Protein 9I24 (pdb70)

Foldseek 3Di:
DADFFFADWQRQLQKKFKAAPVRHGFEIWGHAFQFKTKFWLVVCVVHVAIWIKGRAFFSVDDPDRIDIFHFPDKAADPPQDPVARPRGIIMTTTPGTHDDDTSHDGAYADDQVCCVVPQLPDQWWKAKFQQANFFVHGGHRGIGMDIWGWDDPVLQCVLDPGDDDPQKGWIHDQQPRDADAGSHFNTFTWGDDPRGTHGAWTQTDWDTHSDHSITTMTGGVSVCVVVVVCNVVD/DFDCVPCNSLAPDHWDADPRHIAHDDDPQWDQDPVRHYTHGPDDCDPPDDHD/DVPDDDDD

Solvent-accessible surface area: 13064 Å² total

Sequence (296 aa):
IVGGQEECCKDGECPWQALLINEENEGFCGGTILSEFYILTAAHCLYQAKRFKVRVGDRNTEEQEEGGGGEAVHEVEVVVIKHNRRFTKETYDFDIAVLRRLKTPITFRMNVAPACLPERDWAESTLMTQKTGIVSGFGRTHEKGRRQSTRLKMMLEVPYYVDRRNSCCKLSSSFIITQNMFCCAGYDTKQEDACQGDSGGPHVTRFKDTYFVVTGIVSWGEEGCARRKGKYGIYTKKVTAFLKWIDRSMKTRKLCSLLDNGDCDQFCHHEEQNSVVCSCARGYTLADNGKKACIIPTGPYPCGKQTLDEDSEIFEEG

Organism: Homo sapiens (NCBI:txid9606)

Radius of gyration: 18.2 Å; Cα contacts (8 Å, |Δi|>4): 872; chains: 4; bounding box: 45×56×39 Å

Nearest PDB structures (foldseek):
  2vvc-assembly1_A  TM=9.982E-01  e=7.333E-45  Homo sapiens
  1wu1-assembly1_A  TM=9.997E-01  e=2.176E-44  Homo sapiens
  1fax-assembly1_A  TM=9.973E-01  e=8.778E-43  Homo sapiens
  2gd4-assembly1_H  TM=9.937E-01  e=5.001E-42  Homo sapiens
  1kig-assembly1_H  TM=9.915E-01  e=1.087E-36  Bos taurus

Structure (mmCIF, N/CA/C/O backbone):
data_9I24
#
_entry.id   9I24
#
_cell.length_a   48.473
_cell.length_b   72.419
_cell.length_c   82.335
_cell.angle_alpha   90.000
_cell.angle_beta   90.000
_cell.angle_gamma   90.000
#
_symmetry.space_group_name_H-M   'P 21 21 21'
#
loop_
_entity.id
_entity.type
_entity.pdbx_description
1 polymer 'Activated factor Xa heavy chain'
2 polymer 'Factor X light chain'
3 polymer 'Coagulation factor V heavy chain'
4 polymer 'GLU-GLY-ARG-chloromethyl ketone inhibitor (EGRCK)'
5 non-polymer 'CALCIUM ION'
6 non-polymer 'SODIUM ION'
7 non-polymer 'CHLORIDE ION'
8 non-polymer IMIDAZOLE
9 non-polymer L-alpha-glutamyl-N-{(1S)-4-{[amino(iminio)methyl]amino}-1-[(1S)-2-chloro-1-hydroxyethyl]butyl}glycinamide
10 water water
#
loop_
_atom_site.group_PDB
_atom_site.id
_atom_site.type_symbol
_atom_site.label_atom_id
_atom_site.label_alt_id
_atom_site.label_comp_id
_atom_site.label_asym_id
_atom_site.label_entity_id
_atom_site.label_seq_id
_atom_site.pdbx_PDB_ins_code
_atom_site.Cartn_x
_atom_site.Cartn_y
_atom_site.Cartn_z
_atom_site.occupancy
_atom_site.B_iso_or_equiv
_atom_site.auth_seq_id
_atom_site.auth_comp_id
_atom_site.auth_asym_id
_atom_site.auth_atom_id
_atom_site.pdbx_PDB_model_num
ATOM 1 N N . ILE A 1 1 ? 24.468 -12.053 -12.991 1.000 14.440 16 ILE H N 1
ATOM 2 C CA . ILE A 1 1 ? 24.942 -11.292 -11.795 1.000 15.220 16 ILE H CA 1
ATOM 3 C C . ILE A 1 1 ? 25.909 -12.186 -11.016 1.000 15.900 16 ILE H C 1
ATOM 4 O O . ILE A 1 1 ? 25.549 -13.295 -10.611 1.000 16.284 16 ILE H O 1
ATOM 9 N N . VAL A 1 2 ? 27.114 -11.658 -10.780 1.000 16.063 17 VAL H N 1
ATOM 10 C CA . VAL A 1 2 ? 28.156 -12.279 -9.979 1.000 17.513 17 VAL H CA 1
ATOM 11 C C . VAL A 1 2 ? 28.040 -11.735 -8.566 1.000 18.191 17 VAL H C 1
ATOM 12 O O . VAL A 1 2 ? 27.988 -10.530 -8.383 1.000 18.533 17 VAL H O 1
ATOM 16 N N . GLY A 1 3 ? 27.940 -12.629 -7.578 1.000 19.115 18 GLY H N 1
ATOM 17 C CA . GLY A 1 3 ? 27.678 -12.187 -6.219 1.000 22.560 18 GLY H CA 1
ATOM 18 C C . GLY A 1 3 ? 26.235 -11.720 -6.080 1.000 20.153 18 GLY H C 1
ATOM 19 O O . GLY A 1 3 ? 25.351 -12.184 -6.804 1.000 21.601 18 GLY H O 1
ATOM 20 N N . GLY A 1 4 ? 26.001 -10.825 -5.145 1.000 19.826 19 GLY H N 1
ATOM 21 C CA . GLY A 1 4 ? 24.652 -10.357 -4.912 1.000 19.599 19 GLY H CA 1
ATOM 22 C C . GLY A 1 4 ? 23.818 -11.455 -4.279 1.000 20.042 19 GLY H C 1
ATOM 23 O O . GLY A 1 4 ? 24.327 -12.374 -3.624 1.000 22.192 19 GLY H O 1
ATOM 24 N N . GLN A 1 5 ? 22.508 -11.336 -4.455 1.000 19.090 20 GLN H N 1
ATOM 25 C CA . GLN A 1 5 ? 21.579 -12.237 -3.809 1.000 20.890 20 GLN H CA 1
ATOM 26 C C . GLN A 1 5 ? 20.288 -12.331 -4.590 1.000 18.356 20 GLN H C 1
ATOM 27 O O . GLN A 1 5 ? 20.019 -11.485 -5.416 1.000 19.373 20 GLN H O 1
ATOM 33 N N A GLU A 1 6 ? 19.486 -13.356 -4.340 0.500 18.576 21 GLU H N 1
ATOM 34 N N B GLU A 1 6 ? 19.542 -13.391 -4.334 0.500 20.587 21 GLU H N 1
ATOM 35 C CA A GLU A 1 6 ? 18.222 -13.501 -5.037 0.500 17.396 21 GLU H CA 1
ATOM 36 C CA B GLU A 1 6 ? 18.267 -13.562 -4.984 0.500 20.923 21 GLU H CA 1
ATOM 37 C C A GLU A 1 6 ? 17.266 -12.391 -4.625 0.500 17.325 21 GLU H C 1
ATOM 38 C C B GLU A 1 6 ? 17.343 -12.443 -4.554 0.500 20.407 21 GLU H C 1
ATOM 39 O O A GLU A 1 6 ? 17.170 -12.037 -3.465 0.500 20.474 21 GLU H O 1
ATOM 40 O O B GLU A 1 6 ? 17.318 -12.023 -3.413 0.500 24.130 21 GLU H O 1
ATOM 51 N N A CYS A 1 7 ? 16.583 -11.813 -5.610 0.500 15.588 22 CYS H N 1
ATOM 52 N N B CYS A 1 7 ? 16.631 -11.925 -5.536 0.500 19.143 22 CYS H N 1
ATOM 53 C CA A CYS A 1 7 ? 15.439 -10.951 -5.348 0.500 16.330 22 CYS H CA 1
ATOM 54 C CA B CYS A 1 7 ? 15.601 -10.944 -5.287 0.500 20.748 22 CYS H CA 1
ATOM 55 C C A CYS A 1 7 ? 14.356 -11.734 -4.636 0.500 19.561 22 CYS H C 1
ATOM 56 C C B CYS A 1 7 ? 14.363 -11.638 -4.712 0.500 22.676 22 CYS H C 1
ATOM 57 O O A CYS A 1 7 ? 13.917 -12.769 -5.103 0.500 21.013 22 CYS H O 1
ATOM 58 O O B CYS A 1 7 ? 13.875 -12.580 -5.316 0.500 24.487 22 CYS H O 1
ATOM 63 N N . LYS A 1 8 ? 13.825 -11.148 -3.588 1.000 19.970 23 LYS H N 1
ATOM 64 C CA . LYS A 1 8 ? 12.613 -11.698 -3.005 1.000 22.716 23 LYS H CA 1
ATOM 65 C C . LYS A 1 8 ? 11.439 -11.339 -3.905 1.000 21.583 23 LYS H C 1
ATOM 66 O O . LYS A 1 8 ? 11.501 -10.384 -4.666 1.000 20.224 23 LYS H O 1
ATOM 69 N N . ASP A 1 9 ? 10.336 -12.070 -3.743 1.000 23.572 24 ASP H N 1
ATOM 70 C CA . ASP A 1 9 ? 9.115 -11.805 -4.487 1.000 25.200 24 ASP H CA 1
ATOM 71 C C . ASP A 1 9 ? 8.707 -10.356 -4.196 1.000 22.514 24 ASP H C 1
ATOM 72 O O . ASP A 1 9 ? 8.639 -9.964 -3.031 1.000 24.340 24 ASP H O 1
ATOM 77 N N . GLY A 1 10 ? 8.485 -9.543 -5.247 1.000 20.145 25 GLY H N 1
ATOM 78 C CA . GLY A 1 10 ? 8.041 -8.184 -5.076 1.000 20.229 25 GLY H CA 1
ATOM 79 C C . GLY A 1 10 ? 9.171 -7.164 -5.001 1.000 17.280 25 GLY H C 1
ATOM 80 O O . GLY A 1 10 ? 8.907 -5.967 -5.119 1.000 16.989 25 GLY H O 1
ATOM 81 N N . GLU A 1 11 ? 10.415 -7.622 -4.848 1.000 16.363 26 GLU H N 1
ATOM 82 C CA . GLU A 1 11 ? 11.540 -6.725 -4.622 1.000 17.408 26 GLU H CA 1
ATOM 83 C C . GLU A 1 11 ? 12.152 -6.117 -5.878 1.000 16.054 26 GLU H C 1
ATOM 84 O O . GLU A 1 11 ? 12.776 -5.032 -5.812 1.000 16.465 26 GLU H O 1
ATOM 90 N N . CYS A 1 12 ? 12.057 -6.826 -6.996 1.000 14.815 27 CYS H N 1
ATOM 91 C CA . CYS A 1 12 ? 12.629 -6.388 -8.290 1.000 13.887 27 CYS H CA 1
ATOM 92 C C . CYS A 1 12 ? 11.527 -6.461 -9.337 1.000 12.115 27 CYS H C 1
ATOM 93 O O . CYS A 1 12 ? 11.682 -7.165 -10.342 1.000 12.189 27 CYS H O 1
ATOM 96 N N . PRO A 1 13 ? 10.374 -5.788 -9.143 1.000 11.676 28 PRO H N 1
ATOM 97 C CA . PRO A 1 13 ? 9.200 -6.121 -9.963 1.000 11.948 28 PRO H CA 1
ATOM 98 C C . PRO A 1 13 ? 9.251 -5.532 -11.357 1.000 11.591 28 PRO H C 1
ATOM 99 O O . PRO A 1 13 ? 8.438 -5.892 -12.217 1.000 12.425 28 PRO H O 1
ATOM 103 N N . TRP A 1 14 ? 10.212 -4.629 -11.598 1.000 11.123 29 TRP H N 1
ATOM 104 C CA . TRP A 1 14 ? 10.425 -3.965 -12.875 1.000 10.873 29 TRP H CA 1
ATOM 105 C C . TRP A 1 14 ? 11.316 -4.794 -13.809 1.000 10.285 29 TRP H C 1
ATOM 106 O O . TRP A 1 14 ? 11.547 -4.395 -14.947 1.000 10.710 29 TRP H O 1
ATOM 117 N N . GLN A 1 15 ? 11.859 -5.922 -13.346 1.000 10.895 30 GLN H N 1
ATOM 118 C CA . GLN A 1 15 ? 12.676 -6.733 -14.228 1.000 10.615 30 GLN H CA 1
ATOM 119 C C . GLN A 1 15 ? 11.814 -7.367 -15.307 1.000 11.057 30 GLN H C 1
ATOM 120 O O . GLN A 1 15 ? 10.771 -7.951 -15.040 1.000 12.696 30 GLN H O 1
ATOM 126 N N . ALA A 1 16 ? 12.320 -7.328 -16.543 1.000 10.641 31 ALA H N 1
ATOM 127 C CA . ALA A 1 16 ? 11.815 -8.119 -17.645 1.000 11.081 31 ALA H CA 1
ATOM 128 C C . ALA A 1 16 ? 12.930 -9.020 -18.141 1.000 10.566 31 ALA H C 1
ATOM 129 O O . ALA A 1 16 ? 14.115 -8.739 -17.972 1.000 11.061 31 ALA H O 1
ATOM 131 N N . LEU A 1 17 ? 12.543 -10.108 -18.807 1.000 11.214 32 LEU H N 1
ATOM 132 C CA . LEU A 1 17 ? 13.470 -11.078 -19.398 1.000 11.160 32 LEU H CA 1
ATOM 133 C C . LEU A 1 17 ? 13.163 -11.216 -20.867 1.000 12.231 32 LEU H C 1
ATOM 134 O O . LEU A 1 17 ? 12.029 -11.514 -21.228 1.000 14.112 32 LEU H O 1
ATOM 139 N N . LEU A 1 18 ? 14.164 -10.973 -21.689 1.000 11.817 33 LEU H N 1
ATOM 140 C CA . LEU A 1 18 ? 14.023 -11.239 -23.123 1.000 11.899 33 LEU H CA 1
ATOM 141 C C . LEU A 1 18 ? 14.335 -12.713 -23.361 1.000 12.545 33 LEU H C 1
ATOM 142 O O . LEU A 1 18 ? 15.389 -13.195 -22.979 1.000 13.341 33 LEU H O 1
ATOM 147 N N . ILE A 1 19 ? 13.392 -13.383 -24.015 1.000 13.189 34 ILE H N 1
ATOM 148 C CA . ILE A 1 19 ? 13.495 -14.813 -24.258 1.000 13.998 34 ILE H CA 1
ATOM 149 C C . ILE A 1 19 ? 13.529 -15.077 -25.770 1.000 14.908 34 ILE H C 1
ATOM 150 O O . ILE A 1 19 ? 12.782 -14.475 -26.549 1.000 15.365 34 ILE H O 1
ATOM 155 N N . ASN A 1 20 ? 14.394 -16.002 -26.160 1.000 14.483 35 ASN H N 1
ATOM 156 C CA . ASN A 1 20 ? 14.586 -16.302 -27.564 1.000 15.848 35 ASN H CA 1
ATOM 157 C C . ASN A 1 20 ? 13.569 -17.315 -28.072 1.000 17.258 35 ASN H C 1
ATOM 158 O O . ASN A 1 20 ? 12.629 -17.664 -27.384 1.000 17.497 35 ASN H O 1
ATOM 163 N N . GLU A 1 21 ? 13.815 -17.853 -29.287 1.000 18.810 36 GLU H N 1
ATOM 164 C CA . GLU A 1 21 ? 12.930 -18.787 -29.955 1.000 20.837 36 GLU H CA 1
ATOM 165 C C . GLU A 1 21 ? 12.735 -20.070 -29.165 1.000 20.968 36 GLU H C 1
ATOM 166 O O . GLU A 1 21 ? 11.718 -20.723 -29.379 1.000 25.864 36 GLU H O 1
ATOM 172 N N . GLU A 1 22 ? 13.755 -20.489 -28.413 1.000 21.340 37 GLU H N 1
ATOM 173 C CA . GLU A 1 22 ? 13.678 -21.664 -27.548 1.000 20.719 37 GLU H CA 1
ATOM 174 C C . GLU A 1 22 ? 13.257 -21.300 -26.121 1.000 19.128 37 GLU H C 1
ATOM 175 O O . GLU A 1 22 ? 13.410 -22.126 -25.219 1.000 20.340 37 GLU H O 1
ATOM 181 N N . ASN A 1 23 ? 12.665 -20.110 -25.947 1.000 18.352 38 ASN H N 1
ATOM 182 C CA . ASN A 1 23 ? 12.144 -19.627 -24.699 1.000 18.077 38 ASN H CA 1
ATOM 183 C C . ASN A 1 23 ? 13.226 -19.523 -23.625 1.000 17.034 38 ASN H C 1
ATOM 184 O O . ASN A 1 23 ? 12.898 -19.573 -22.442 1.000 20.007 38 ASN H O 1
ATOM 189 N N . GLU A 1 24 ? 14.485 -19.302 -24.020 1.000 16.709 39 GLU H N 1
ATOM 190 C CA . GLU A 1 24 ? 15.596 -19.136 -23.114 1.000 17.329 39 GLU H CA 1
ATOM 191 C C . GLU A 1 24 ? 15.910 -17.656 -22.992 1.000 14.828 39 GLU H C 1
ATOM 192 O O . GLU A 1 24 ? 15.971 -16.920 -23.961 1.000 14.825 39 GLU H O 1
ATOM 198 N N . GLY A 1 25 ? 16.180 -17.234 -21.763 1.000 14.909 40 GLY H N 1
ATOM 199 C CA . GLY A 1 25 ? 16.559 -15.851 -21.505 1.000 13.927 40 GLY H CA 1
ATOM 200 C C . GLY A 1 25 ? 17.947 -15.542 -22.009 1.000 14.392 40 GLY H C 1
ATOM 201 O O . GLY A 1 25 ? 18.861 -16.372 -21.931 1.000 15.596 40 GLY H O 1
ATOM 202 N N . PHE A 1 26 ? 18.102 -14.349 -22.609 1.000 13.754 41 PHE H N 1
ATOM 203 C CA . PHE A 1 26 ? 19.413 -13.935 -23.099 1.000 13.739 41 PHE H CA 1
ATOM 204 C C . PHE A 1 26 ? 19.750 -12.493 -22.739 1.000 12.893 41 PHE H C 1
ATOM 205 O O . PHE A 1 26 ? 20.863 -12.036 -22.963 1.000 14.055 41 PHE H O 1
ATOM 213 N N . CYS A 1 27 ? 18.792 -11.726 -22.205 1.000 12.247 42 CYS H N 1
ATOM 214 C CA . CYS A 1 27 ? 18.990 -10.334 -21.857 1.000 11.246 42 CYS H CA 1
ATOM 215 C C . CYS A 1 27 ? 17.864 -9.936 -20.922 1.000 11.124 42 CYS H C 1
ATOM 216 O O . CYS A 1 27 ? 16.834 -10.599 -20.853 1.000 11.865 42 CYS H O 1
ATOM 219 N N . GLY A 1 28 ? 18.064 -8.834 -20.220 1.000 11.167 43 GLY H N 1
ATOM 220 C CA . GLY A 1 28 ? 17.037 -8.226 -19.401 1.000 10.621 43 GLY H CA 1
ATOM 221 C C . GLY A 1 28 ? 16.419 -7.010 -20.076 1.000 9.981 43 GLY H C 1
ATOM 222 O O . GLY A 1 28 ? 16.791 -6.570 -21.165 1.000 10.459 43 GLY H O 1
ATOM 223 N N . GLY A 1 29 ? 15.470 -6.432 -19.334 1.000 10.461 44 GLY H N 1
ATOM 224 C CA . GLY A 1 29 ? 14.835 -5.188 -19.638 1.000 10.048 44 GLY H CA 1
ATOM 225 C C . GLY A 1 29 ? 14.261 -4.603 -18.371 1.000 10.175 44 GLY H C 1
ATOM 226 O O . GLY A 1 29 ? 14.195 -5.279 -17.346 1.000 10.567 44 GLY H O 1
ATOM 227 N N . THR A 1 30 ? 13.846 -3.330 -18.457 1.000 10.159 45 THR H N 1
ATOM 228 C CA . THR A 1 30 ? 13.158 -2.656 -17.369 1.000 10.293 45 THR H CA 1
ATOM 229 C C . THR A 1 30 ? 11.759 -2.276 -17.809 1.000 10.035 45 THR H C 1
ATOM 230 O O . THR A 1 30 ? 11.587 -1.610 -18.840 1.000 10.669 45 THR H O 1
ATOM 234 N N . ILE A 1 31 ? 10.753 -2.652 -17.018 1.000 10.152 46 ILE H N 1
ATOM 235 C CA . ILE A 1 31 ? 9.396 -2.214 -17.290 1.000 10.328 46 ILE H CA 1
ATOM 236 C C . ILE A 1 31 ? 9.285 -0.727 -16.997 1.000 10.277 46 ILE H C 1
ATOM 237 O O . ILE A 1 31 ? 9.531 -0.277 -15.889 1.000 10.797 46 ILE H O 1
ATOM 242 N N . LEU A 1 32 ? 8.865 0.033 -18.024 1.000 10.453 47 LEU H N 1
ATOM 243 C CA . LEU A 1 32 ? 8.656 1.478 -17.911 1.000 11.115 47 LEU H CA 1
ATOM 244 C C . LEU A 1 32 ? 7.173 1.845 -17.746 1.000 11.603 47 LEU H C 1
ATOM 245 O O . LEU A 1 32 ? 6.865 2.889 -17.171 1.000 12.864 47 LEU H O 1
ATOM 250 N N . SER A 1 33 ? 6.285 1.045 -18.327 1.000 12.237 48 SER H N 1
ATOM 251 C CA . SER A 1 33 ? 4.863 1.315 -18.360 1.000 13.322 48 SER H CA 1
ATOM 252 C C . SER A 1 33 ? 4.199 0.047 -18.884 1.000 12.734 48 SER H C 1
ATOM 253 O O . SER A 1 33 ? 4.874 -0.945 -19.180 1.000 13.755 48 SER H O 1
ATOM 256 N N . GLU A 1 34 ? 2.891 0.088 -19.062 1.000 13.100 49 GLU H N 1
ATOM 257 C CA . GLU A 1 34 ? 2.188 -1.122 -19.444 1.000 14.188 49 GLU H CA 1
ATOM 258 C C . GLU A 1 34 ? 2.619 -1.610 -20.824 1.000 14.421 49 GLU H C 1
ATOM 259 O O . GLU A 1 34 ? 2.569 -2.808 -21.090 1.000 14.851 49 GLU H O 1
ATOM 265 N N . PHE A 1 35 ? 3.043 -0.696 -21.722 1.000 14.211 50 PHE H N 1
ATOM 266 C CA . PHE A 1 35 ? 3.386 -1.083 -23.081 1.000 14.183 50 PHE H CA 1
ATOM 267 C C . PHE A 1 35 ? 4.885 -1.039 -23.385 1.000 14.159 50 PHE H C 1
ATOM 268 O O . PHE A 1 35 ? 5.265 -1.497 -24.460 1.000 15.541 50 PHE H O 1
ATOM 276 N N . TYR A 1 36 ? 5.737 -0.509 -22.491 1.000 13.375 51 TYR H N 1
ATOM 277 C CA . TYR A 1 36 ? 7.110 -0.230 -22.893 1.000 12.707 51 TYR H CA 1
ATOM 278 C C . TYR A 1 36 ? 8.133 -0.837 -21.956 1.000 11.284 51 TYR H C 1
ATOM 279 O O . TYR A 1 36 ? 8.038 -0.751 -20.722 1.000 12.039 51 TYR H O 1
ATOM 288 N N . ILE A 1 37 ? 9.152 -1.437 -22.583 1.000 11.657 52 ILE H N 1
ATOM 289 C CA . ILE A 1 37 ? 10.308 -2.012 -21.927 1.000 10.841 52 ILE H CA 1
ATOM 290 C C . ILE A 1 37 ? 11.579 -1.296 -22.400 1.000 10.812 52 ILE H C 1
ATOM 291 O O . ILE A 1 37 ? 11.763 -1.095 -23.593 1.000 12.164 52 ILE H O 1
ATOM 296 N N . LEU A 1 38 ? 12.460 -0.906 -21.463 1.000 10.164 53 LEU H N 1
ATOM 297 C CA . LEU A 1 38 ? 13.764 -0.375 -21.790 1.000 10.005 53 LEU H CA 1
ATOM 298 C C . LEU A 1 38 ? 14.756 -1.526 -21.855 1.000 10.004 53 LEU H C 1
ATOM 299 O O . LEU A 1 38 ? 14.755 -2.403 -20.965 1.000 10.483 53 LEU H O 1
ATOM 304 N N . THR A 1 39 ? 15.643 -1.537 -22.856 1.000 10.127 54 THR H N 1
ATOM 305 C CA . THR A 1 39 ? 16.654 -2.570 -22.947 1.000 10.136 54 THR H CA 1
ATOM 306 C C . THR A 1 39 ? 17.898 -2.000 -23.624 1.000 9.506 54 THR H C 1
ATOM 307 O O . THR A 1 39 ? 18.010 -0.795 -23.855 1.000 10.716 54 THR H O 1
ATOM 311 N N . ALA A 1 40 ? 18.863 -2.875 -23.906 1.000 9.959 55 ALA H N 1
ATOM 312 C CA . ALA A 1 40 ? 20.094 -2.507 -24.585 1.000 10.787 55 ALA H CA 1
ATOM 313 C C . ALA A 1 40 ? 19.974 -2.818 -26.076 1.000 11.219 55 ALA H C 1
ATOM 314 O O . ALA A 1 40 ? 19.507 -3.884 -26.476 1.000 12.387 55 ALA H O 1
ATOM 316 N N . ALA A 1 41 ? 20.422 -1.875 -26.911 1.000 11.211 56 ALA H N 1
ATOM 317 C CA . ALA A 1 41 ? 20.476 -2.120 -28.363 1.000 12.419 56 ALA H CA 1
ATOM 318 C C . ALA A 1 41 ? 21.243 -3.396 -28.701 1.000 12.399 56 ALA H C 1
ATOM 319 O O . ALA A 1 41 ? 20.872 -4.109 -29.627 1.000 13.057 56 ALA H O 1
ATOM 321 N N . HIS A 1 42 ? 22.342 -3.672 -27.988 1.000 12.307 57 HIS H N 1
ATOM 322 C CA . HIS A 1 42 ? 23.157 -4.810 -28.413 1.000 12.722 57 HIS H CA 1
ATOM 323 C C . HIS A 1 42 ? 22.428 -6.137 -28.234 1.000 12.370 57 HIS H C 1
ATOM 324 O O . HIS A 1 42 ? 22.767 -7.127 -28.917 1.000 14.840 57 HIS H O 1
ATOM 331 N N . CYS A 1 43 ? 21.428 -6.186 -27.363 1.000 12.836 58 CYS H N 1
ATOM 332 C CA . CYS A 1 43 ? 20.651 -7.403 -27.184 1.000 13.087 58 CYS H CA 1
ATOM 333 C C . CYS A 1 43 ? 19.875 -7.781 -28.425 1.000 13.514 58 CYS H C 1
ATOM 334 O O . CYS A 1 43 ? 19.584 -8.957 -28.647 1.000 15.040 58 CYS H O 1
ATOM 337 N N . LEU A 1 44 ? 19.577 -6.805 -29.295 1.000 13.613 59 LEU H N 1
ATOM 338 C CA . LEU A 1 44 ? 18.778 -7.030 -30.487 1.000 15.285 59 LEU H CA 1
ATOM 339 C C . LEU A 1 44 ? 19.497 -7.943 -31.474 1.000 16.711 59 LEU H C 1
ATOM 340 O O . LEU A 1 44 ? 18.857 -8.549 -32.332 1.000 19.955 59 L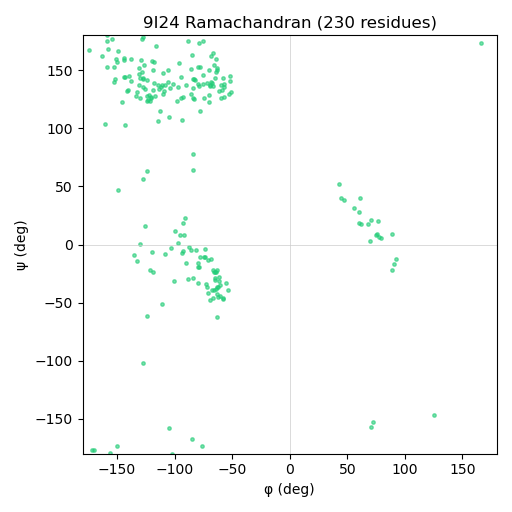EU H O 1
ATOM 345 N N . TYR A 1 45 ? 20.827 -8.000 -31.381 1.000 17.677 60 TYR H N 1
ATOM 346 C CA . TYR A 1 45 ? 21.638 -8.813 -32.283 1.000 19.263 60 TYR H CA 1
ATOM 347 C C . TYR A 1 45 ? 21.787 -10.241 -31.769 1.000 20.254 60 TYR H C 1
ATOM 348 O O . TYR A 1 45 ? 22.499 -11.016 -32.368 1.000 23.923 60 TYR H O 1
ATOM 357 N N . GLN A 1 46 ? 21.240 -10.564 -30.595 1.000 18.966 61 GLN H N 1
ATOM 358 C CA . GLN A 1 46 ? 21.557 -11.832 -29.940 1.000 19.303 61 GLN H CA 1
ATOM 359 C C . GLN A 1 46 ? 20.476 -12.888 -30.059 1.000 21.050 61 GLN H C 1
ATOM 360 O O . GLN A 1 46 ? 20.676 -13.983 -29.544 1.000 24.551 61 GLN H O 1
ATOM 366 N N . ALA A 1 47 A 19.358 -12.538 -30.674 1.000 19.774 61 ALA H N 1
ATOM 367 C CA . ALA A 1 47 A 18.329 -13.476 -31.031 1.000 21.087 61 ALA H CA 1
ATOM 368 C C . ALA A 1 47 A 17.652 -12.881 -32.260 1.000 24.201 61 ALA H C 1
ATOM 369 O O . ALA A 1 47 A 17.324 -11.687 -32.270 1.000 29.857 61 ALA H O 1
ATOM 371 N N . LYS A 1 48 ? 17.272 -13.728 -33.182 1.000 28.313 62 LYS H N 1
ATOM 372 C CA . LYS A 1 48 ? 16.597 -13.236 -34.372 1.000 29.901 62 LYS H CA 1
ATOM 373 C C . LYS A 1 48 ? 15.124 -12.957 -34.084 1.000 30.928 62 LYS H C 1
ATOM 374 O O . LYS A 1 48 ? 14.556 -12.016 -34.644 1.000 34.533 62 LYS H O 1
ATOM 376 N N . ARG A 1 49 ? 14.506 -13.753 -33.196 1.000 22.417 63 ARG H N 1
ATOM 377 C CA . ARG A 1 49 ? 13.177 -13.407 -32.743 1.000 21.782 63 ARG H CA 1
ATOM 378 C C . ARG A 1 49 ? 13.111 -13.642 -31.240 1.000 19.328 63 ARG H C 1
ATOM 379 O O . ARG A 1 49 ? 13.696 -14.582 -30.680 1.000 21.258 63 ARG H O 1
ATOM 387 N N . PHE A 1 50 ? 12.426 -12.730 -30.550 1.000 17.424 64 PHE H N 1
ATOM 388 C CA . PHE A 1 50 ? 12.357 -12.808 -29.100 1.000 15.584 64 PHE H CA 1
ATOM 389 C C . PHE A 1 50 ? 11.047 -12.199 -28.602 1.000 15.463 64 PHE H C 1
ATOM 390 O O . PHE A 1 50 ? 10.370 -11.465 -29.310 1.000 18.055 64 PHE H O 1
ATOM 398 N N . LYS A 1 51 ? 10.687 -12.593 -27.389 1.000 15.973 65 LYS H N 1
ATOM 399 C CA . LYS A 1 51 ? 9.546 -12.078 -26.682 1.000 15.529 65 LYS H CA 1
ATOM 400 C C . LYS A 1 51 ? 10.000 -11.605 -25.306 1.000 14.461 65 LYS H C 1
ATOM 401 O O . LYS A 1 51 ? 11.184 -11.684 -24.982 1.000 14.509 65 LYS H O 1
ATOM 407 N N . VAL A 1 52 ? 9.058 -11.064 -24.533 1.000 14.330 66 VAL H N 1
ATOM 408 C CA . VAL A 1 52 ? 9.355 -10.495 -23.219 1.000 13.272 66 VAL H CA 1
ATOM 409 C C . VAL A 1 52 ? 8.548 -11.228 -22.153 1.000 13.532 66 VAL H C 1
ATOM 410 O O . VAL A 1 52 ? 7.334 -11.273 -22.237 1.000 16.018 66 VAL H O 1
ATOM 414 N N . ARG A 1 53 ? 9.239 -11.721 -21.149 1.000 12.965 67 ARG H N 1
ATOM 415 C CA . ARG A 1 53 ? 8.601 -12.346 -20.009 1.000 12.438 67 ARG H CA 1
ATOM 416 C C . ARG A 1 53 ? 8.738 -11.457 -18.787 1.000 12.224 67 ARG H C 1
ATOM 417 O O . ARG A 1 53 ? 9.818 -10.938 -18.506 1.000 12.737 67 ARG H O 1
ATOM 425 N N . VAL A 1 54 ? 7.604 -11.263 -18.106 1.000 12.892 68 VAL H N 1
ATOM 426 C CA . VAL A 1 54 ? 7.561 -10.513 -16.876 1.000 12.636 68 VAL H CA 1
ATOM 427 C C . VAL A 1 54 ? 7.098 -11.441 -15.753 1.000 13.677 68 VAL H C 1
ATOM 428 O O . VAL A 1 54 ? 6.410 -12.445 -15.981 1.000 14.544 68 VAL H O 1
ATOM 432 N N . GLY A 1 55 ? 7.437 -11.103 -14.506 1.000 12.933 69 GLY H N 1
ATOM 433 C CA . GLY A 1 55 ? 6.977 -11.858 -13.351 1.000 14.414 69 GLY H CA 1
ATOM 434 C C . GLY A 1 55 ? 7.697 -13.166 -13.089 1.000 14.855 69 GLY H C 1
ATOM 435 O O . GLY A 1 55 ? 7.308 -13.886 -12.178 1.000 16.922 69 GLY H O 1
ATOM 436 N N . ASP A 1 56 ? 8.764 -13.494 -13.825 1.000 13.880 70 ASP H N 1
ATOM 437 C CA . ASP A 1 56 ? 9.438 -14.769 -13.635 1.000 14.402 70 ASP H CA 1
ATOM 438 C C . ASP A 1 56 ? 10.343 -14.693 -12.409 1.000 15.841 70 ASP H C 1
ATOM 439 O O . ASP A 1 56 ? 11.048 -13.706 -12.227 1.000 16.801 70 ASP H O 1
ATOM 444 N N . ARG A 1 57 ? 10.313 -15.748 -11.570 1.000 17.155 71 ARG H N 1
ATOM 445 C CA . ARG A 1 57 ? 11.209 -15.933 -10.438 1.000 20.076 71 ARG H CA 1
ATOM 446 C C . ARG A 1 57 ? 12.049 -17.208 -10.565 1.000 20.073 71 ARG H C 1
ATOM 447 O O . ARG A 1 57 ? 12.835 -17.533 -9.695 1.000 24.324 71 ARG H O 1
ATOM 455 N N . ASN A 1 58 ? 11.808 -18.026 -11.552 1.000 18.851 72 ASN H N 1
ATOM 456 C CA . ASN A 1 58 ? 12.514 -19.286 -11.674 1.000 20.157 72 ASN H CA 1
ATOM 457 C C . ASN A 1 58 ? 12.378 -19.730 -13.121 1.000 18.429 72 ASN H C 1
ATOM 458 O O . ASN A 1 58 ? 11.303 -20.236 -13.507 1.000 20.016 72 ASN H O 1
ATOM 463 N N . THR A 1 59 ? 13.430 -19.570 -13.922 1.000 17.118 73 THR H N 1
ATOM 464 C CA . THR A 1 59 ? 13.281 -19.834 -15.350 1.000 16.925 73 THR H CA 1
ATOM 465 C C . THR A 1 59 ? 13.056 -21.301 -15.709 1.000 20.227 73 THR H C 1
ATOM 466 O O . THR A 1 59 ? 12.739 -21.626 -16.865 1.000 23.733 73 THR H O 1
ATOM 470 N N A GLU A 1 60 ? 13.266 -22.223 -14.782 0.500 22.406 74 GLU H N 1
ATOM 471 N N B GLU A 1 60 ? 13.270 -22.180 -14.734 0.500 20.571 74 GLU H N 1
ATOM 472 C CA A GLU A 1 60 ? 13.177 -23.600 -15.220 0.500 26.777 74 GLU H CA 1
ATOM 473 C CA B GLU A 1 60 ? 13.250 -23.598 -15.015 0.500 22.813 74 GLU H CA 1
ATOM 474 C C A GLU A 1 60 ? 11.894 -24.221 -14.690 0.500 28.562 74 GLU H C 1
ATOM 475 C C B GLU A 1 60 ? 11.826 -24.118 -14.989 0.500 24.751 74 GLU H C 1
ATOM 476 O O A GLU A 1 60 ? 11.778 -25.437 -14.609 0.500 33.566 74 GLU H O 1
ATOM 477 O O B GLU A 1 60 ? 11.575 -25.169 -15.578 0.500 25.792 74 GLU H O 1
ATOM 488 N N . GLN A 1 61 ? 10.926 -23.396 -14.305 1.000 27.492 75 GLN H N 1
ATOM 489 C CA . GLN A 1 61 ? 9.605 -23.924 -14.032 1.000 32.800 75 GLN H CA 1
ATOM 490 C C . GLN A 1 61 ? 8.558 -22.827 -14.106 1.000 30.485 75 GLN H C 1
ATOM 491 O O . GLN A 1 61 ? 8.786 -21.691 -13.687 1.000 31.127 75 GLN H O 1
ATOM 494 N N . GLU A 1 62 ? 7.395 -23.191 -14.642 1.000 32.709 76 GLU H N 1
ATOM 495 C CA . GLU A 1 62 ? 6.233 -22.315 -14.634 1.000 32.349 76 GLU H CA 1
ATOM 496 C C . GLU A 1 62 ? 5.623 -22.379 -13.233 1.000 33.666 76 GLU H C 1
ATOM 497 O O . GLU A 1 62 ? 5.170 -23.430 -12.839 1.000 42.690 76 GLU H O 1
ATOM 499 N N . GLU A 1 63 ? 5.631 -21.264 -12.487 1.000 32.828 77 GLU H N 1
ATOM 500 C CA . GLU A 1 63 ? 5.210 -21.181 -11.093 1.000 35.122 77 GLU H CA 1
ATOM 501 C C . GLU A 1 63 ? 3.885 -20.426 -10.896 1.000 35.343 77 GLU H C 1
ATOM 502 O O . GLU A 1 63 ? 3.258 -20.563 -9.836 1.000 39.563 77 GLU H O 1
ATOM 508 N N A GLY A 1 64 ? 3.410 -19.749 -11.939 0.500 35.453 78 GLY H N 1
ATOM 509 N N B GLY A 1 64 ? 3.474 -19.573 -11.859 0.500 34.734 78 GLY H N 1
ATOM 510 C CA A GLY A 1 64 ? 2.310 -18.820 -11.776 0.500 33.155 78 GLY H CA 1
ATOM 511 C CA B GLY A 1 64 ? 2.097 -19.074 -11.933 0.500 30.948 78 GLY H CA 1
ATOM 512 C C A GLY A 1 64 ? 2.870 -17.425 -11.534 0.500 31.346 78 GLY H C 1
ATOM 513 C C B GLY A 1 64 ? 1.988 -17.564 -12.183 0.500 30.245 78 GLY H C 1
ATOM 514 O O A GLY A 1 64 ? 3.874 -17.235 -10.841 0.500 33.306 78 GLY H O 1
ATOM 515 O O B GLY A 1 64 ? 0.959 -17.058 -12.629 0.500 28.133 78 GLY H O 1
ATOM 516 N N A GLY A 1 65 ? 2.237 -16.451 -12.171 0.500 27.617 79 GLY H N 1
ATOM 517 N N B GLY A 1 65 ? 3.036 -16.821 -11.846 0.500 25.929 79 GLY H N 1
ATOM 518 C CA A GLY A 1 65 ? 2.720 -15.092 -12.086 0.500 24.995 79 GLY H CA 1
ATOM 519 C CA B GLY A 1 65 ? 2.980 -15.367 -11.921 0.500 23.912 79 GLY H CA 1
ATOM 520 C C A GLY A 1 65 ? 3.515 -14.699 -13.324 0.500 21.439 79 GLY H C 1
ATOM 521 C C B GLY A 1 65 ? 3.613 -14.792 -13.188 0.500 20.545 79 GLY H C 1
ATOM 522 O O A GLY A 1 65 ? 3.642 -13.510 -13.583 0.500 22.699 79 GLY H O 1
ATOM 523 O O B GLY A 1 65 ? 3.716 -13.578 -13.316 0.500 22.257 79 GLY H O 1
ATOM 524 N N . GLU A 1 66 ? 4.033 -15.658 -14.116 1.000 19.131 80 GLU H N 1
ATOM 525 C CA . GLU A 1 66 ? 4.728 -15.255 -15.326 1.000 18.923 80 GLU H CA 1
ATOM 526 C C . GLU A 1 66 ? 3.723 -14.849 -16.401 1.000 18.020 80 GLU H C 1
ATOM 527 O O . GLU A 1 66 ? 2.649 -15.435 -16.486 1.000 19.420 80 GLU H O 1
ATOM 533 N N . ALA A 1 67 ? 4.111 -13.914 -17.255 1.000 16.625 81 ALA H N 1
ATOM 534 C CA . ALA A 1 67 ? 3.382 -13.645 -18.483 1.000 17.289 81 ALA H CA 1
ATOM 535 C C . ALA A 1 67 ? 4.382 -13.292 -19.569 1.000 15.803 81 ALA H C 1
ATOM 536 O O . ALA A 1 67 ? 5.396 -12.642 -19.333 1.000 16.077 81 ALA H O 1
ATOM 538 N N . VAL A 1 68 ? 4.050 -13.729 -20.791 1.000 17.463 82 VAL H N 1
ATOM 539 C CA . VAL A 1 68 ? 4.862 -13.459 -21.969 1.000 16.765 82 VAL H CA 1
ATOM 540 C C . VAL A 1 68 ? 4.083 -12.520 -22.877 1.000 17.048 82 VAL H C 1
ATOM 541 O O . VAL A 1 68 ? 2.879 -12.655 -23.122 1.000 20.466 82 VAL H O 1
ATOM 545 N N . HIS A 1 69 ? 4.819 -11.530 -23.376 1.000 16.082 83 HIS H N 1
ATOM 546 C CA . HIS A 1 69 ? 4.296 -10.529 -24.273 1.000 16.861 83 HIS H CA 1
ATOM 547 C C . HIS A 1 69 ? 5.140 -10.472 -25.524 1.000 16.804 83 HIS H C 1
ATOM 548 O O . HIS A 1 69 ? 6.363 -10.473 -25.489 1.000 17.985 83 HIS H O 1
ATOM 555 N N . GLU A 1 70 ? 4.432 -10.447 -26.657 1.000 19.260 84 GLU H N 1
ATOM 556 C CA . GLU A 1 70 ? 5.092 -10.255 -27.938 1.000 20.082 84 GLU H CA 1
ATOM 557 C C . GLU A 1 70 ? 5.428 -8.771 -28.117 1.000 17.590 84 GLU H C 1
ATOM 558 O O . GLU A 1 70 ? 4.757 -7.878 -27.586 1.000 18.875 84 GLU H O 1
ATOM 564 N N . VAL A 1 71 ? 6.483 -8.539 -28.901 1.000 18.385 85 VAL H N 1
ATOM 565 C CA . VAL A 1 71 ? 6.916 -7.199 -29.217 1.000 18.433 85 VAL H CA 1
ATOM 566 C C . VAL A 1 71 ? 6.271 -6.721 -30.515 1.000 19.153 85 VAL H C 1
ATOM 567 O O . VAL A 1 71 ? 6.344 -7.405 -31.533 1.000 21.287 85 VAL H O 1
ATOM 571 N N . GLU A 1 72 ? 5.635 -5.550 -30.468 1.000 19.035 86 GLU H N 1
ATOM 572 C CA . GLU A 1 72 ? 5.063 -4.925 -31.646 1.000 20.206 86 GLU H CA 1
ATOM 573 C C . GLU A 1 72 ? 6.116 -4.179 -32.448 1.000 19.053 86 GLU H C 1
ATOM 574 O O . GLU A 1 72 ? 6.144 -4.286 -33.668 1.000 22.550 86 GLU H O 1
ATOM 580 N N A VAL A 1 73 ? 6.909 -3.344 -31.753 0.500 17.578 87 VAL H N 1
ATOM 581 N N B VAL A 1 73 ? 6.950 -3.394 -31.783 0.500 17.967 87 VAL H N 1
ATOM 582 C CA A VAL A 1 73 ? 7.896 -2.446 -32.341 0.500 16.877 87 VAL H CA 1
ATOM 583 C CA B VAL A 1 73 ? 7.988 -2.705 -32.512 0.500 17.609 87 VAL H CA 1
ATOM 584 C C A VAL A 1 73 ? 9.184 -2.541 -31.515 0.500 15.892 87 VAL H C 1
ATOM 585 C C B VAL A 1 73 ? 9.169 -2.466 -31.583 0.500 16.284 87 VAL H C 1
ATOM 586 O O A VAL A 1 73 ? 9.115 -2.536 -30.284 0.500 15.533 87 VAL H O 1
ATOM 587 O O B VAL A 1 73 ? 9.009 -2.187 -30.395 0.500 15.340 87 VAL H O 1
ATOM 594 N N . VAL A 1 74 ? 10.345 -2.570 -32.183 1.000 16.674 88 VAL H N 1
ATOM 595 C CA . VAL A 1 74 ? 11.622 -2.284 -31.553 1.000 16.482 88 VAL H CA 1
ATOM 596 C C . VAL A 1 74 ? 12.076 -0.915 -32.018 1.000 16.396 88 VAL H C 1
ATOM 597 O O . VAL A 1 74 ? 12.142 -0.670 -33.230 1.000 17.140 88 VAL H O 1
ATOM 601 N N . ILE A 1 75 ? 12.439 -0.067 -31.056 1.000 16.296 89 ILE H N 1
ATOM 602 C CA . ILE A 1 75 ? 12.953 1.264 -31.331 1.000 16.022 89 ILE H CA 1
ATOM 603 C C . ILE A 1 75 ? 14.396 1.297 -30.875 1.000 14.534 89 ILE H C 1
ATOM 604 O O . ILE A 1 75 ? 14.663 1.300 -29.675 1.000 15.540 89 ILE H O 1
ATOM 609 N N . LYS A 1 76 ? 15.351 1.290 -31.812 1.000 14.401 90 LYS H N 1
ATOM 610 C CA . LYS A 1 76 ? 16.765 1.201 -31.516 1.000 13.920 90 LYS H CA 1
ATOM 611 C C . LYS A 1 76 ? 17.398 2.572 -31.728 1.000 14.782 90 LYS H C 1
ATOM 612 O O . LYS A 1 76 ? 17.155 3.236 -32.731 1.000 16.547 90 LYS H O 1
ATOM 618 N N . HIS A 1 77 ? 18.315 2.964 -30.836 1.000 14.580 91 HIS H N 1
ATOM 619 C CA . HIS A 1 77 ? 19.018 4.206 -31.088 1.000 14.977 91 HIS H CA 1
ATOM 620 C C . HIS A 1 77 ? 19.807 4.086 -32.393 1.000 16.098 91 HIS H C 1
ATOM 621 O O . HIS A 1 77 ? 20.507 3.113 -32.602 1.000 16.575 91 HIS H O 1
ATOM 628 N N . ASN A 1 78 ? 19.693 5.089 -33.263 1.000 17.564 92 ASN H N 1
ATOM 629 C CA . ASN A 1 78 ? 20.352 4.963 -34.556 1.000 19.495 92 ASN H CA 1
ATOM 630 C C . ASN A 1 78 ? 21.875 5.190 -34.504 1.000 18.883 92 ASN H C 1
ATOM 631 O O . ASN A 1 78 ? 22.547 4.929 -35.503 1.000 23.217 92 ASN H O 1
ATOM 636 N N A ARG A 1 79 ? 22.405 5.610 -33.340 0.500 18.335 93 ARG H N 1
ATOM 637 N N B ARG A 1 79 ? 22.403 5.626 -33.342 0.500 18.705 93 ARG H N 1
ATOM 638 C CA A ARG A 1 79 ? 23.832 5.835 -33.210 0.500 18.647 93 ARG H CA 1
ATOM 639 C CA B ARG A 1 79 ? 23.832 5.843 -33.201 0.500 19.607 93 ARG H CA 1
ATOM 640 C C A ARG A 1 79 ? 24.525 4.692 -32.472 0.500 17.771 93 ARG H C 1
ATOM 641 C C B ARG A 1 79 ? 24.521 4.697 -32.463 0.500 18.073 93 ARG H C 1
ATOM 642 O O A ARG A 1 79 ? 25.729 4.760 -32.207 0.500 19.640 93 ARG H O 1
ATOM 643 O O B ARG A 1 79 ? 25.722 4.773 -32.185 0.500 19.775 93 ARG H O 1
ATOM 658 N N . PHE A 1 80 ? 23.790 3.634 -32.120 1.000 16.393 94 PHE H N 1
ATOM 659 C CA . PHE A 1 80 ? 24.435 2.470 -31.521 1.000 16.555 94 PHE H CA 1
ATOM 660 C C . PHE A 1 80 ? 25.549 1.918 -32.408 1.000 17.070 94 PHE H C 1
ATOM 661 O O . PHE A 1 80 ? 25.351 1.760 -33.604 1.000 18.738 94 PHE H O 1
ATOM 669 N N . THR A 1 81 ? 26.706 1.615 -31.803 1.000 18.024 95 THR H N 1
ATOM 670 C CA . THR A 1 81 ? 27.833 1.056 -32.530 1.000 21.468 95 THR H CA 1
ATOM 671 C C . THR A 1 81 ? 28.504 -0.011 -31.681 1.000 20.146 95 THR H C 1
ATOM 672 O O . THR A 1 81 ? 28.803 0.224 -30.511 1.000 19.337 95 THR H O 1
ATOM 676 N N . LYS A 1 82 ? 28.779 -1.171 -32.293 1.000 23.032 96 LYS H N 1
ATOM 677 C CA . LYS A 1 82 ? 29.538 -2.226 -31.632 1.000 23.855 96 LYS H CA 1
ATOM 678 C C . LYS A 1 82 ? 31.025 -1.902 -31.512 1.000 24.095 96 LYS H C 1
ATOM 679 O O . LYS A 1 82 ? 31.744 -2.597 -30.792 1.000 26.808 96 LYS H O 1
ATOM 682 N N . GLU A 1 83 ? 31.500 -0.859 -32.184 1.000 23.077 97 GLU H N 1
ATOM 683 C CA . GLU A 1 83 ? 32.897 -0.472 -32.033 1.000 24.393 97 GLU H CA 1
ATOM 684 C C . GLU A 1 83 ? 33.201 -0.064 -30.591 1.000 24.284 97 GLU H C 1
ATOM 685 O O . GLU A 1 83 ? 34.290 -0.322 -30.084 1.000 27.979 97 GLU H O 1
ATOM 687 N N . THR A 1 84 ? 32.243 0.601 -29.929 1.000 20.947 98 THR H N 1
ATOM 688 C CA . THR A 1 84 ? 32.444 1.192 -28.607 1.000 20.207 98 THR H CA 1
ATOM 689 C C . THR A 1 84 ? 31.316 0.864 -27.621 1.000 19.094 98 THR H C 1
ATOM 690 O O . THR A 1 84 ? 31.439 1.189 -26.452 1.000 18.986 98 THR H O 1
ATOM 694 N N . TYR A 1 85 ? 30.183 0.359 -28.122 1.000 16.849 99 TYR H N 1
ATOM 695 C CA . TYR A 1 85 ? 28.961 0.172 -27.347 1.000 16.613 99 TYR H CA 1
ATOM 696 C C . TYR A 1 85 ? 28.355 1.520 -26.944 1.000 16.688 99 TYR H C 1
ATOM 697 O O . TYR A 1 85 ? 27.460 1.537 -26.134 1.000 15.089 99 TYR H O 1
ATOM 706 N N . ASP A 1 86 ? 28.743 2.617 -27.590 1.000 15.852 100 ASP H N 1
ATOM 707 C CA . ASP A 1 86 ? 28.056 3.873 -27.362 1.000 15.392 100 ASP H CA 1
ATOM 708 C C . ASP A 1 86 ? 26.601 3.752 -27.822 1.000 14.499 100 ASP H C 1
ATOM 709 O O . ASP A 1 86 ? 26.292 3.071 -28.813 1.000 15.215 100 ASP H O 1
ATOM 714 N N . PHE A 1 87 ? 25.741 4.513 -27.147 1.000 13.667 101 PHE H N 1
ATOM 715 C CA . PHE A 1 87 ? 24.327 4.560 -27.495 1.000 13.260 101 PHE H CA 1
ATOM 716 C C . PHE A 1 87 ? 23.647 3.200 -27.374 1.000 12.313 101 PHE H C 1
ATOM 717 O O . PHE A 1 87 ? 22.800 2.829 -28.192 1.000 13.531 101 PHE H O 1
ATOM 725 N N . ASP A 1 88 ? 23.991 2.455 -26.325 1.000 12.294 102 ASP H N 1
ATOM 726 C CA . ASP A 1 88 ? 23.490 1.086 -26.135 1.000 11.479 102 ASP H CA 1
ATOM 727 C C . ASP A 1 88 ? 22.112 1.122 -25.470 1.000 11.162 102 ASP H C 1
ATOM 728 O O . ASP A 1 88 ? 21.962 0.837 -24.278 1.000 12.006 102 ASP H O 1
ATOM 733 N N . ILE A 1 89 ? 21.102 1.425 -26.284 1.000 10.937 103 ILE H N 1
ATOM 734 C CA . ILE A 1 89 ? 19.759 1.655 -25.776 1.000 11.233 103 ILE H CA 1
ATOM 735 C C . ILE A 1 89 ? 18.746 1.317 -26.870 1.000 11.287 103 ILE H C 1
ATOM 736 O O . ILE A 1 89 ? 18.902 1.692 -28.030 1.000 12.240 103 ILE H O 1
ATOM 741 N N . ALA A 1 90 ? 17.659 0.693 -26.433 1.000 11.679 104 ALA H N 1
ATOM 742 C CA . ALA A 1 90 ? 16.509 0.425 -27.256 1.000 11.477 104 ALA H CA 1
ATOM 743 C C . ALA A 1 90 ? 15.275 0.419 -26.364 1.000 11.319 104 ALA H C 1
ATOM 744 O O . ALA A 1 90 ? 15.370 0.137 -25.170 1.000 11.836 104 ALA H O 1
ATOM 746 N N . VAL A 1 91 ? 14.113 0.663 -26.968 1.000 11.946 105 VAL H N 1
ATOM 747 C CA . VAL A 1 91 ? 12.833 0.526 -26.308 1.000 11.937 105 VAL H CA 1
ATOM 748 C C . VAL A 1 91 ? 11.964 -0.449 -27.111 1.000 12.858 105 VAL H C 1
ATOM 749 O O . VAL A 1 91 ? 11.968 -0.424 -28.330 1.000 14.702 105 VAL H O 1
ATOM 753 N N . LEU A 1 92 ? 11.216 -1.267 -26.373 1.000 12.566 106 LEU H N 1
ATOM 754 C CA . LEU A 1 92 ? 10.305 -2.235 -26.960 1.000 13.290 106 LEU H CA 1
ATOM 755 C C . LEU A 1 92 ? 8.890 -1.784 -26.652 1.000 13.644 106 LEU H C 1
ATOM 756 O O . LEU A 1 92 ? 8.570 -1.511 -25.496 1.000 14.015 106 LEU H O 1
ATOM 761 N N A ARG A 1 93 ? 8.053 -1.692 -27.675 0.500 14.482 107 ARG H N 1
ATOM 762 N N B ARG A 1 93 ? 8.046 -1.717 -27.671 0.500 14.595 107 ARG H N 1
ATOM 763 C CA A ARG A 1 93 ? 6.615 -1.533 -27.508 0.500 14.999 107 ARG H CA 1
ATOM 764 C CA B ARG A 1 93 ? 6.611 -1.532 -27.515 0.500 15.338 107 ARG H CA 1
ATOM 765 C C A ARG A 1 93 ? 5.967 -2.901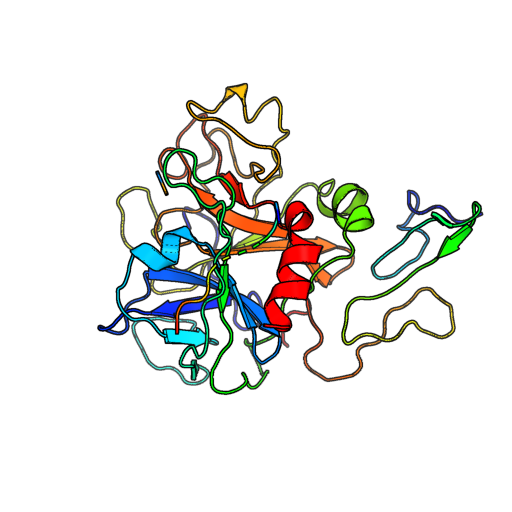 -27.644 0.500 15.433 107 ARG H C 1
ATOM 766 C C B ARG A 1 93 ? 5.957 -2.898 -27.649 0.500 15.701 107 ARG H C 1
ATOM 767 O O A ARG A 1 93 ? 6.158 -3.587 -28.654 0.500 17.146 107 ARG H O 1
ATOM 768 O O B ARG A 1 93 ? 6.155 -3.589 -28.654 0.500 17.210 107 ARG H O 1
ATOM 783 N N . LEU A 1 94 ? 5.205 -3.279 -26.607 1.000 15.636 108 LEU H N 1
ATOM 784 C CA . LEU A 1 94 ? 4.547 -4.583 -26.578 1.000 16.721 108 LEU H CA 1
ATOM 785 C C . LEU A 1 94 ? 3.236 -4.540 -27.365 1.000 16.656 108 LEU H C 1
ATOM 786 O O . LEU A 1 94 ? 2.556 -3.527 -27.436 1.000 18.619 108 LEU H O 1
ATOM 791 N N . LYS A 1 95 ? 2.840 -5.714 -27.858 1.000 18.480 109 LYS H N 1
ATOM 792 C CA . LYS A 1 95 ? 1.560 -5.864 -28.538 1.000 20.032 109 LYS H CA 1
ATOM 793 C C . LYS A 1 95 ? 0.349 -5.816 -27.603 1.000 21.702 109 LYS H C 1
ATOM 794 O O . LYS A 1 95 ? -0.736 -5.348 -27.987 1.000 24.655 109 LYS H O 1
ATOM 800 N N . THR A 1 96 ? 0.518 -6.338 -26.387 1.000 20.963 110 THR H N 1
ATOM 801 C CA . THR A 1 96 ? -0.515 -6.386 -25.378 1.000 21.048 110 THR H CA 1
ATOM 802 C C . THR A 1 96 ? 0.058 -5.763 -24.110 1.000 20.241 110 THR H C 1
ATOM 803 O O . THR A 1 96 ? 1.243 -5.914 -23.821 1.000 19.669 110 THR H O 1
ATOM 807 N N . PRO A 1 97 ? -0.756 -5.016 -23.335 1.000 19.145 111 PRO H N 1
ATOM 808 C CA . PRO A 1 97 ? -0.249 -4.334 -22.154 1.000 18.443 111 PRO H CA 1
ATOM 809 C C . PRO A 1 97 ? -0.005 -5.299 -20.986 1.000 16.637 111 PRO H C 1
ATOM 810 O O . PRO A 1 97 ? -0.713 -6.294 -20.801 1.000 19.009 111 PRO H O 1
ATOM 814 N N . ILE A 1 98 ? 1.024 -4.995 -20.220 1.000 16.006 112 ILE H N 1
ATOM 815 C CA . ILE A 1 98 ? 1.307 -5.699 -18.993 1.000 14.622 112 ILE H CA 1
ATOM 816 C C . ILE A 1 98 ? 0.234 -5.413 -17.965 1.000 14.758 112 ILE H C 1
ATOM 817 O O . ILE A 1 98 ? -0.206 -4.275 -17.800 1.000 16.353 112 ILE H O 1
ATOM 822 N N . THR A 1 99 ? -0.172 -6.449 -17.231 1.000 16.690 113 THR H N 1
ATOM 823 C CA . THR A 1 99 ? -1.061 -6.310 -16.080 1.000 17.205 113 THR H CA 1
ATOM 824 C C . THR A 1 99 ? -0.187 -6.195 -14.834 1.000 15.564 113 THR H C 1
ATOM 825 O O . THR A 1 99 ? 0.452 -7.167 -14.394 1.000 16.516 113 THR H O 1
ATOM 829 N N . PHE A 1 100 ? -0.098 -4.991 -14.253 1.000 15.647 114 PHE H N 1
ATOM 830 C CA . PHE A 1 100 ? 0.672 -4.836 -13.033 1.000 15.415 114 PHE H CA 1
ATOM 831 C C . PHE A 1 100 ? 0.013 -5.643 -11.910 1.000 16.126 114 PHE H C 1
ATOM 832 O O . PHE A 1 100 ? -1.199 -5.780 -11.841 1.000 17.734 114 PHE H O 1
ATOM 840 N N . ARG A 1 101 ? 0.862 -6.221 -11.061 1.000 15.726 115 ARG H N 1
ATOM 841 C CA . ARG A 1 101 ? 0.434 -7.177 -10.058 1.000 16.673 115 ARG H CA 1
ATOM 842 C C . ARG A 1 101 ? 1.620 -7.450 -9.151 1.000 16.801 115 ARG H C 1
ATOM 843 O O . ARG A 1 101 ? 2.691 -6.860 -9.342 1.000 16.352 115 ARG H O 1
ATOM 851 N N . MET A 1 102 ? 1.440 -8.355 -8.199 1.000 19.644 116 MET H N 1
ATOM 852 C CA . MET A 1 102 ? 2.581 -8.731 -7.391 1.000 19.714 116 MET H CA 1
ATOM 853 C C . MET A 1 102 ? 3.737 -9.141 -8.294 1.000 17.255 116 MET H C 1
ATOM 854 O O . MET A 1 102 ? 3.573 -9.932 -9.222 1.000 19.167 116 MET H O 1
ATOM 859 N N . ASN A 1 103 ? 4.901 -8.546 -8.035 1.000 17.040 117 ASN H N 1
ATOM 860 C CA . ASN A 1 103 ? 6.120 -8.866 -8.745 1.000 16.458 117 ASN H CA 1
ATOM 861 C C . ASN A 1 103 ? 6.209 -8.287 -10.165 1.000 15.053 117 ASN H C 1
ATOM 862 O O . ASN A 1 103 ? 7.139 -8.615 -10.881 1.000 15.245 117 ASN H O 1
ATOM 867 N N . VAL A 1 104 ? 5.274 -7.414 -10.561 1.000 14.083 118 VAL H N 1
ATOM 868 C CA . VAL A 1 104 ? 5.239 -6.858 -11.907 1.000 13.353 118 VAL H CA 1
ATOM 869 C C . VAL A 1 104 ? 4.788 -5.398 -11.783 1.000 13.534 118 VAL H C 1
ATOM 870 O O . VAL A 1 104 ? 3.609 -5.103 -11.631 1.000 14.389 118 VAL H O 1
ATOM 874 N N . ALA A 1 105 ? 5.731 -4.454 -11.887 1.000 13.071 119 ALA H N 1
ATOM 875 C CA . ALA A 1 105 ? 5.435 -3.042 -11.704 1.000 12.646 119 ALA H CA 1
ATOM 876 C C . ALA A 1 105 ? 6.540 -2.242 -12.384 1.000 12.104 119 ALA H C 1
ATOM 877 O O . ALA A 1 105 ? 7.673 -2.710 -12.480 1.000 12.671 119 ALA H O 1
ATOM 879 N 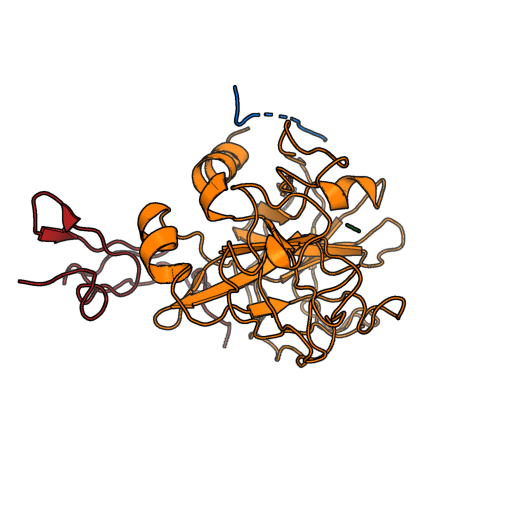N . PRO A 1 106 ? 6.247 -1.004 -12.846 1.000 11.516 120 PRO H N 1
ATOM 880 C CA . PRO A 1 106 ? 7.265 -0.213 -13.548 1.000 11.521 120 PRO H CA 1
ATOM 881 C C . PRO A 1 106 ? 8.235 0.459 -12.586 1.000 11.230 120 PRO H C 1
ATOM 882 O O . PRO A 1 106 ? 7.880 0.785 -11.446 1.000 12.364 120 PRO H O 1
ATOM 886 N N . ALA A 1 107 ? 9.455 0.712 -13.070 1.000 11.113 121 ALA H N 1
ATOM 887 C CA . ALA A 1 107 ? 10.400 1.610 -12.438 1.000 11.016 121 ALA H CA 1
ATOM 888 C C . ALA A 1 107 ? 10.109 3.028 -12.908 1.000 11.071 121 ALA H C 1
ATOM 889 O O . ALA A 1 107 ? 9.627 3.230 -14.005 1.000 12.355 121 ALA H 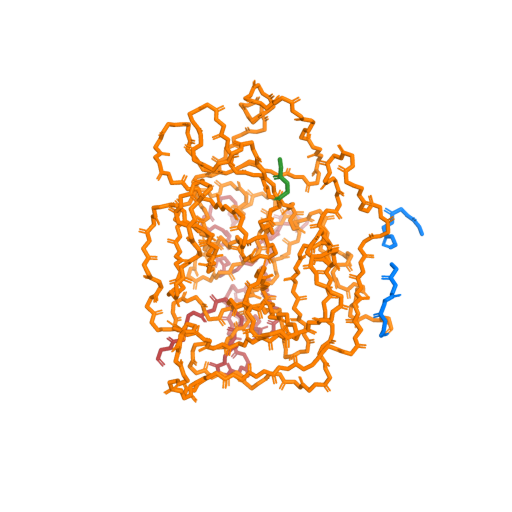O 1
ATOM 891 N N . CYS A 1 108 ? 10.418 4.044 -12.069 1.000 11.139 122 CYS H N 1
ATOM 892 C CA . CYS A 1 108 ? 10.171 5.409 -12.485 1.000 10.554 122 CYS H CA 1
ATOM 893 C C . CYS A 1 108 ? 11.290 5.963 -13.338 1.000 11.571 122 CYS H C 1
ATOM 894 O O . CYS A 1 108 ? 12.469 5.744 -13.059 1.000 12.599 122 CYS H O 1
ATOM 897 N N . LEU A 1 109 ? 10.909 6.763 -14.334 1.000 11.987 123 LEU H N 1
ATOM 898 C CA . LEU A 1 109 ? 11.879 7.590 -15.035 1.000 12.738 123 LEU H CA 1
ATOM 899 C C . LEU A 1 109 ? 12.025 8.871 -14.223 1.000 13.731 123 LEU H C 1
ATOM 900 O O . LEU A 1 109 ? 11.041 9.528 -13.898 1.000 15.521 123 LEU H O 1
ATOM 905 N N . PRO A 1 110 ? 13.243 9.284 -13.893 1.000 13.777 124 PRO H N 1
ATOM 906 C CA . PRO A 1 110 ? 13.411 10.530 -13.165 1.000 14.117 124 PRO H CA 1
ATOM 907 C C . PRO A 1 110 ? 13.442 11.730 -14.086 1.000 14.631 124 PRO H C 1
ATOM 908 O O . PRO A 1 110 ? 13.655 11.623 -15.269 1.000 15.856 124 PRO H O 1
ATOM 912 N N . GLU A 1 111 A 13.234 12.906 -13.479 1.000 14.645 124 GLU H N 1
ATOM 913 C CA . GLU A 1 111 A 13.461 14.156 -14.148 1.000 15.206 124 GLU H CA 1
ATOM 914 C C . GLU A 1 111 A 14.963 14.308 -14.380 1.000 15.448 124 GLU H C 1
ATOM 915 O O . GLU A 1 111 A 15.772 14.022 -13.513 1.000 15.680 124 GLU H O 1
ATOM 921 N N . ARG A 1 112 ? 15.320 14.829 -15.568 1.000 17.024 125 ARG H N 1
ATOM 922 C CA . ARG A 1 112 ? 16.688 14.714 -16.025 1.000 18.101 125 ARG H CA 1
ATOM 923 C C . ARG A 1 112 ? 17.715 15.504 -15.202 1.000 18.280 125 ARG H C 1
ATOM 924 O O . ARG A 1 112 ? 18.775 14.961 -14.837 1.000 21.000 125 ARG H O 1
ATOM 932 N N . ASP A 1 113 ? 17.451 16.763 -14.863 1.000 16.551 126 ASP H N 1
ATOM 933 C CA . ASP A 1 113 ? 18.457 17.521 -14.132 1.000 16.495 126 ASP H CA 1
ATOM 934 C C . ASP A 1 113 ? 18.622 17.060 -12.697 1.000 16.109 126 ASP H C 1
ATOM 935 O O . ASP A 1 113 ? 19.741 16.958 -12.198 1.000 18.734 126 ASP H O 1
ATOM 940 N N . TRP A 1 114 ? 17.486 16.785 -12.047 1.000 15.411 127 TRP H N 1
ATOM 941 C CA . TRP A 1 114 ? 17.523 16.261 -10.699 1.000 15.533 127 TRP H CA 1
ATOM 942 C C . TRP A 1 114 ? 18.213 14.894 -10.662 1.000 16.020 127 TRP H C 1
ATOM 943 O O . TRP A 1 114 ? 18.914 14.544 -9.714 1.000 18.792 127 TRP H O 1
ATOM 954 N N . ALA A 1 115 ? 18.010 14.064 -11.682 1.000 16.409 128 ALA H N 1
ATOM 955 C CA . ALA A 1 115 ? 18.673 12.737 -11.761 1.000 17.135 128 ALA H CA 1
ATOM 956 C C . ALA A 1 115 ? 20.186 12.940 -11.720 1.000 17.425 128 ALA H C 1
ATOM 957 O O . ALA A 1 115 ? 20.919 12.227 -11.042 1.000 19.501 128 ALA H O 1
ATOM 959 N N . GLU A 1 116 ? 20.666 13.901 -12.503 1.000 18.657 129 GLU H N 1
ATOM 960 C CA . GLU A 1 116 ? 22.106 14.127 -12.596 1.000 19.603 129 GLU H CA 1
ATOM 961 C C . GLU A 1 116 ? 22.684 14.663 -11.290 1.000 19.923 129 GLU H C 1
ATOM 962 O O . GLU A 1 116 ? 23.741 14.245 -10.853 1.000 24.955 129 GLU H O 1
ATOM 968 N N . SER A 1 117 ? 21.967 15.559 -10.612 1.000 19.606 130 SER H N 1
ATOM 969 C CA . SER A 1 117 ? 22.502 16.213 -9.421 1.000 21.959 130 SER H CA 1
ATOM 970 C C . SER A 1 117 ? 22.230 15.421 -8.125 1.000 23.429 130 SER H C 1
ATOM 971 O O . SER A 1 117 ? 23.019 15.512 -7.188 1.000 27.798 130 SER H O 1
ATOM 974 N N . THR A 1 118 ? 21.137 14.653 -8.060 1.000 20.982 131 THR H N 1
ATOM 975 C CA . THR A 1 118 ? 20.688 13.948 -6.861 1.000 19.844 131 THR H CA 1
ATOM 976 C C . THR A 1 118 ? 20.819 12.432 -6.958 1.000 21.424 131 THR H C 1
ATOM 977 O O . THR A 1 118 ? 21.374 11.838 -6.032 1.000 23.895 131 THR H O 1
ATOM 981 N N . LEU A 1 119 A 20.302 11.787 -8.017 1.000 20.508 131 LEU H N 1
ATOM 982 C CA . LEU A 1 119 A 20.390 10.320 -8.137 1.000 20.527 131 LEU H CA 1
ATOM 983 C C . LEU A 1 119 A 21.811 9.845 -8.388 1.000 20.955 131 LEU H C 1
ATOM 984 O O . LEU A 1 119 A 22.295 8.870 -7.790 1.000 21.683 131 LEU H O 1
ATOM 989 N N . MET A 1 120 B 22.478 10.492 -9.335 1.000 22.321 131 MET H N 1
ATOM 990 C CA . MET A 1 120 B 23.801 10.023 -9.724 1.000 23.819 131 MET H CA 1
ATOM 991 C C . MET A 1 120 B 24.808 10.301 -8.607 1.000 24.970 131 MET H C 1
ATOM 992 O O . MET A 1 120 B 25.916 9.795 -8.689 1.000 25.612 131 MET H O 1
ATOM 997 N N . THR A 1 121 ? 24.458 11.133 -7.610 1.000 22.588 132 THR H N 1
ATOM 998 C CA . THR A 1 121 ? 25.341 11.410 -6.496 1.000 23.465 132 THR H CA 1
ATOM 999 C C . THR A 1 121 ? 25.023 10.553 -5.274 1.000 23.816 132 THR H C 1
ATOM 1000 O O . THR A 1 121 ? 25.714 10.675 -4.267 1.000 27.327 132 THR H O 1
ATOM 1004 N N . GLN A 1 122 ? 24.025 9.647 -5.366 1.000 21.438 133 GLN H N 1
ATOM 1005 C CA . GLN A 1 122 ? 23.844 8.611 -4.343 1.000 21.771 133 GLN H CA 1
ATOM 1006 C C . GLN A 1 122 ? 25.062 7.673 -4.330 1.000 21.405 133 GLN H C 1
ATOM 1007 O O . GLN A 1 122 ? 25.840 7.614 -5.278 1.000 23.454 133 GLN H O 1
ATOM 1013 N N . LYS A 1 123 ? 25.265 6.954 -3.227 1.000 20.366 134 LYS H N 1
ATOM 1014 C CA . LYS A 1 123 ? 26.451 6.115 -3.129 1.000 20.665 134 LYS H CA 1
ATOM 1015 C C . LYS A 1 123 ? 26.333 4.897 -4.058 1.000 19.170 134 LYS H C 1
ATOM 1016 O O . LYS A 1 123 ? 27.343 4.487 -4.670 1.000 19.419 134 LYS H O 1
ATOM 1018 N N . THR A 1 124 ? 25.106 4.342 -4.192 1.000 17.961 135 THR H N 1
ATOM 1019 C CA . THR A 1 124 ? 24.915 3.046 -4.835 1.000 16.551 135 THR H CA 1
ATOM 1020 C C . THR A 1 124 ? 23.637 3.024 -5.633 1.000 15.306 135 THR H C 1
ATOM 1021 O O . THR A 1 124 ? 22.724 3.822 -5.417 1.000 17.532 135 THR H O 1
ATOM 1025 N N . GLY A 1 125 ? 23.619 2.054 -6.543 1.000 15.065 136 GLY H N 1
ATOM 1026 C CA . GLY A 1 125 ? 22.432 1.610 -7.266 1.000 14.665 136 GLY H CA 1
ATOM 1027 C C . GLY A 1 125 ? 22.294 0.087 -7.156 1.000 13.665 136 GLY H C 1
ATOM 1028 O O . GLY A 1 125 ? 23.146 -0.576 -6.565 1.000 14.836 136 GLY H O 1
ATOM 1029 N N . ILE A 1 126 ? 21.230 -0.439 -7.719 1.000 12.898 137 ILE H N 1
ATOM 1030 C CA . ILE A 1 126 ? 20.895 -1.844 -7.708 1.000 13.077 137 ILE H CA 1
ATOM 1031 C C . ILE A 1 126 ? 20.800 -2.330 -9.148 1.000 12.372 137 ILE H C 1
ATOM 1032 O O . ILE A 1 126 ? 20.025 -1.788 -9.937 1.000 12.578 137 ILE H O 1
ATOM 1037 N N . VAL A 1 127 ? 21.585 -3.359 -9.481 1.000 11.996 138 VAL H N 1
ATOM 1038 C CA . VAL A 1 127 ? 21.521 -4.009 -10.792 1.000 11.617 138 VAL H CA 1
ATOM 1039 C C . VAL A 1 127 ? 20.919 -5.405 -10.589 1.000 12.217 138 VAL H C 1
ATOM 1040 O O . VAL A 1 127 ? 21.110 -6.036 -9.558 1.000 13.013 138 VAL H O 1
ATOM 1044 N N . SER A 1 128 ? 20.164 -5.896 -11.590 1.000 11.548 139 SER H N 1
ATOM 1045 C CA . SER A 1 128 ? 19.509 -7.202 -11.439 1.000 11.178 139 SER H CA 1
ATOM 1046 C C . SER A 1 128 ? 19.509 -7.932 -12.775 1.000 10.621 139 SER H C 1
ATOM 1047 O O . SER A 1 128 ? 19.596 -7.308 -13.843 1.000 11.467 139 SER H O 1
ATOM 1050 N N . GLY A 1 129 ? 19.354 -9.252 -12.667 1.000 11.176 140 GLY H N 1
ATOM 1051 C CA . GLY A 1 129 ? 19.202 -10.057 -13.868 1.000 11.473 140 GLY H CA 1
ATOM 1052 C C . GLY A 1 129 ? 19.366 -11.541 -13.609 1.000 11.280 140 GLY H C 1
ATOM 1053 O O . GLY A 1 129 ? 19.650 -12.010 -12.512 1.000 12.107 140 GLY H O 1
ATOM 1054 N N . PHE A 1 130 ? 19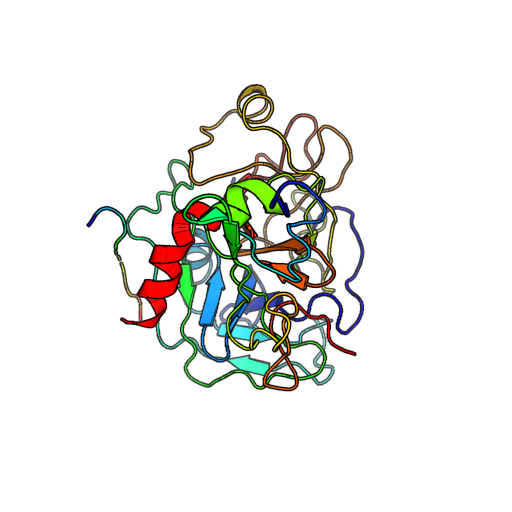.093 -12.256 -14.688 1.000 11.639 141 PHE H N 1
ATOM 1055 C CA . PHE A 1 130 ? 19.184 -13.700 -14.806 1.000 11.636 141 PHE H CA 1
ATOM 1056 C C . PHE A 1 130 ? 20.479 -14.157 -15.497 1.000 12.962 141 PHE H C 1
ATOM 1057 O O . PHE A 1 130 ? 20.623 -15.306 -15.867 1.000 15.097 141 PHE H O 1
ATOM 1065 N N . GLY A 1 131 ? 21.446 -13.254 -15.687 1.000 12.847 142 GLY H N 1
ATOM 1066 C CA . GLY A 1 131 ? 22.630 -13.582 -16.441 1.000 13.122 142 GLY H CA 1
ATOM 1067 C C . GLY A 1 131 ? 23.618 -14.435 -15.653 1.000 14.579 142 GLY H C 1
ATOM 1068 O O . GLY A 1 131 ? 23.353 -14.948 -14.580 1.000 14.895 142 GLY H O 1
ATOM 1069 N N . ARG A 1 132 ? 24.778 -14.624 -16.277 1.000 14.613 143 ARG H N 1
ATOM 1070 C CA . ARG A 1 132 ? 25.789 -15.515 -15.729 1.000 15.435 143 ARG H CA 1
ATOM 1071 C C . ARG A 1 132 ? 26.220 -15.099 -14.326 1.000 15.777 143 ARG H C 1
ATOM 1072 O O . ARG A 1 132 ? 26.388 -13.922 -14.001 1.000 16.514 143 ARG H O 1
ATOM 1080 N N . THR A 1 133 ? 26.475 -16.141 -13.510 1.000 17.063 144 THR H N 1
ATOM 1081 C CA . THR A 1 133 ? 26.792 -15.940 -12.100 1.000 19.250 144 THR H CA 1
ATOM 1082 C C . THR A 1 133 ? 28.284 -15.865 -11.829 1.000 20.888 144 THR H C 1
ATOM 1083 O O . THR A 1 133 ? 28.684 -15.576 -10.690 1.000 22.909 144 THR H O 1
ATOM 1087 N N . HIS A 1 134 ? 29.073 -16.144 -12.872 1.000 22.022 145 HIS H N 1
ATOM 1088 C CA . HIS A 1 134 ? 30.522 -15.991 -12.906 1.000 23.817 145 HIS H CA 1
ATOM 1089 C C . HIS A 1 134 ? 30.880 -15.739 -14.376 1.000 23.906 145 HIS H C 1
ATOM 1090 O O . HIS A 1 134 ? 30.149 -16.151 -15.310 1.000 26.176 145 HIS H O 1
ATOM 1097 N N . GLU A 1 135 ? 31.988 -15.031 -14.577 1.000 25.501 147 GLU H N 1
ATOM 1098 C CA . GLU A 1 135 ? 32.529 -14.881 -15.911 1.000 25.610 147 GLU H CA 1
ATOM 1099 C C . GLU A 1 135 ? 32.650 -16.263 -16.548 1.000 27.169 147 GLU H C 1
ATOM 1100 O O . GLU A 1 135 ? 33.185 -17.186 -15.937 1.000 29.093 147 GLU H O 1
ATOM 1106 N N . LYS A 1 136 ? 32.165 -16.397 -17.779 1.000 25.644 148 LYS H N 1
ATOM 1107 C CA . LYS A 1 136 ? 32.209 -17.644 -18.542 1.000 30.066 148 LYS H CA 1
ATOM 1108 C C . LYS A 1 136 ? 31.471 -18.800 -17.879 1.000 33.004 148 LYS H C 1
ATOM 1109 O O . LYS A 1 136 ? 31.609 -19.944 -18.304 1.000 39.714 148 LYS H O 1
ATOM 1112 N N . GLY A 1 137 ? 30.583 -18.466 -16.943 1.000 25.383 149 GLY H N 1
ATOM 1113 C CA . GLY A 1 137 ? 29.781 -19.410 -16.211 1.000 24.312 149 GLY H CA 1
ATOM 1114 C C . GLY A 1 137 ? 28.383 -19.575 -16.786 1.000 22.899 149 GLY H C 1
ATOM 1115 O O . GLY A 1 137 ? 28.181 -19.431 -17.980 1.000 26.021 149 GLY H O 1
ATOM 1116 N N A ARG A 1 138 ? 27.446 -19.998 -15.930 0.500 22.377 150 ARG H N 1
ATOM 1117 N N B ARG A 1 138 ? 27.441 -19.931 -15.908 0.500 23.119 150 ARG H N 1
ATOM 1118 C CA A ARG A 1 138 ? 26.096 -20.318 -16.357 0.500 20.796 150 ARG H CA 1
ATOM 1119 C CA B ARG A 1 138 ? 26.104 -20.321 -16.304 0.500 22.219 150 ARG H CA 1
ATOM 1120 C C A ARG A 1 138 ? 25.169 -19.212 -15.893 0.500 19.016 150 ARG H C 1
ATOM 1121 C C B ARG A 1 138 ? 25.135 -19.245 -15.847 0.500 19.598 150 ARG H C 1
ATOM 1122 O O A ARG A 1 138 ? 25.413 -18.572 -14.876 0.500 19.825 150 ARG H O 1
ATOM 1123 O O B ARG A 1 138 ? 25.308 -18.656 -14.783 0.500 20.824 150 ARG H O 1
ATOM 1138 N N . GLN A 1 139 ? 24.056 -19.058 -16.616 1.000 19.371 151 GLN H N 1
ATOM 1139 C CA . GLN A 1 139 ? 22.997 -18.150 -16.206 1.000 17.528 151 GLN H CA 1
ATOM 1140 C C . GLN A 1 139 ? 22.302 -18.694 -14.972 1.000 16.739 151 GLN H C 1
ATOM 1141 O O . GLN A 1 139 ? 22.272 -19.880 -14.687 1.000 18.920 151 GLN H O 1
ATOM 1147 N N . SER A 1 140 ? 21.783 -17.746 -14.212 1.000 17.584 152 SER H N 1
ATOM 1148 C CA . SER A 1 140 ? 21.027 -18.027 -13.007 1.000 16.959 152 SER H CA 1
ATOM 1149 C C . SER A 1 140 ? 19.614 -18.420 -13.400 1.000 16.299 152 SER H C 1
ATOM 1150 O O . SER A 1 140 ? 18.989 -17.741 -14.190 1.000 19.220 152 SER H O 1
ATOM 1153 N N . THR A 1 141 ? 19.066 -19.426 -12.752 1.000 16.460 153 THR H N 1
ATOM 1154 C CA . THR A 1 141 ? 17.652 -19.708 -12.932 1.000 17.060 153 THR H CA 1
ATOM 1155 C C . THR A 1 141 ? 16.809 -18.767 -12.083 1.000 16.449 153 THR H C 1
ATOM 1156 O O . THR A 1 141 ? 15.620 -18.648 -12.358 1.000 18.698 153 THR H O 1
ATOM 1160 N N . ARG A 1 142 ? 17.398 -18.142 -11.056 1.000 15.623 154 ARG H N 1
ATOM 1161 C CA . ARG A 1 142 ? 16.701 -17.239 -10.158 1.000 15.829 154 ARG H CA 1
ATOM 1162 C C . ARG A 1 142 ? 17.106 -15.815 -10.482 1.000 14.586 154 ARG H C 1
ATOM 1163 O O . ARG A 1 142 ? 18.239 -15.519 -10.847 1.000 16.906 154 ARG H O 1
ATOM 1167 N N . LEU A 1 14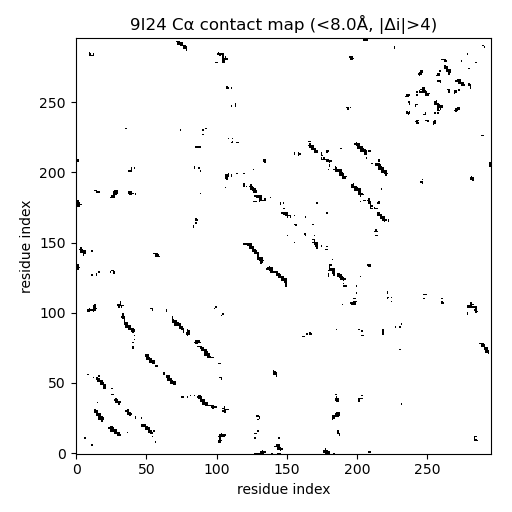3 ? 16.202 -14.896 -10.252 1.000 14.161 155 LEU H N 1
ATOM 1168 C CA . LEU A 1 143 ? 16.496 -13.482 -10.451 1.000 13.620 155 LEU H CA 1
ATOM 1169 C C . LEU A 1 143 ? 17.380 -12.994 -9.316 1.000 13.965 155 LEU H C 1
ATOM 1170 O O . LEU A 1 143 ? 17.015 -13.120 -8.152 1.000 15.649 155 LEU H O 1
ATOM 1175 N N . LYS A 1 144 ? 18.518 -12.394 -9.670 1.000 13.956 156 LYS H N 1
ATOM 1176 C CA . LYS A 1 144 ? 19.432 -11.877 -8.685 1.000 14.212 156 LYS H CA 1
ATOM 1177 C C . LYS A 1 144 ? 19.505 -10.354 -8.753 1.000 14.051 156 LYS H C 1
ATOM 1178 O O . LYS A 1 144 ? 19.278 -9.748 -9.800 1.000 13.808 156 LYS H O 1
ATOM 1184 N N A MET A 1 145 ? 19.832 -9.753 -7.597 0.500 14.068 157 MET H N 1
ATOM 1185 N N B MET A 1 145 ? 19.839 -9.747 -7.605 0.500 13.910 157 MET H N 1
ATOM 1186 C CA A MET A 1 145 ? 20.087 -8.324 -7.495 0.500 14.284 157 MET H CA 1
ATOM 1187 C CA B MET A 1 145 ? 20.105 -8.319 -7.540 0.500 14.287 157 MET H CA 1
ATOM 1188 C C A MET A 1 145 ? 21.436 -8.115 -6.827 0.500 14.456 157 MET H C 1
ATOM 1189 C C B MET A 1 145 ? 21.431 -8.110 -6.825 0.500 14.520 157 MET H C 1
ATOM 1190 O O A MET A 1 145 ? 21.951 -8.989 -6.124 0.500 16.167 157 MET H O 1
ATOM 1191 O O B MET A 1 145 ? 21.945 -8.991 -6.132 0.500 16.308 157 MET H O 1
ATOM 1200 N N . LEU A 1 146 ? 21.977 -6.926 -7.015 1.000 14.482 158 LEU H N 1
ATOM 1201 C CA . LEU A 1 146 ? 23.280 -6.591 -6.483 1.000 14.986 158 LEU H CA 1
ATOM 1202 C C . LEU A 1 146 ? 23.383 -5.084 -6.308 1.000 14.285 158 LEU H C 1
ATOM 1203 O O . LEU A 1 146 ? 23.117 -4.329 -7.248 1.000 14.403 158 LEU H O 1
ATOM 1208 N N . GLU A 1 147 ? 23.841 -4.656 -5.149 1.000 15.087 159 GLU H N 1
ATOM 1209 C CA . GLU A 1 147 ? 24.124 -3.260 -4.890 1.000 15.915 159 GLU H CA 1
ATOM 1210 C C . GLU A 1 147 ? 25.518 -2.945 -5.436 1.000 15.312 159 GLU H C 1
ATOM 1211 O O . GLU A 1 147 ? 26.499 -3.638 -5.124 1.000 17.971 159 GLU H O 1
ATOM 1217 N N . VAL A 1 148 ? 25.585 -1.939 -6.291 1.000 15.001 160 VAL H N 1
ATOM 1218 C CA . VAL A 1 148 ? 26.830 -1.524 -6.928 1.000 14.861 160 VAL H CA 1
ATOM 1219 C C . VAL A 1 148 ? 27.114 -0.055 -6.642 1.000 15.283 160 VAL H C 1
ATOM 1220 O O . VAL A 1 148 ? 26.289 0.811 -6.958 1.000 15.718 160 VAL H O 1
ATOM 1224 N N . PRO A 1 149 ? 28.280 0.271 -6.074 1.000 15.801 161 PRO H N 1
ATOM 1225 C CA . PRO A 1 149 ? 28.676 1.665 -5.916 1.000 16.949 161 PRO H CA 1
ATOM 1226 C C . PRO A 1 149 ? 28.841 2.375 -7.236 1.000 16.722 161 PRO H C 1
ATOM 1227 O O . PRO A 1 149 ? 29.394 1.813 -8.166 1.000 16.472 161 PRO H O 1
ATOM 1231 N N A TYR A 1 150 ? 28.387 3.624 -7.324 0.500 15.234 162 TYR H N 1
ATOM 1232 N N B TYR A 1 150 ? 28.429 3.648 -7.303 0.500 16.548 162 TYR H N 1
ATOM 1233 C CA A TYR A 1 150 ? 28.806 4.480 -8.418 0.500 14.443 162 TYR H CA 1
ATOM 1234 C CA B TYR A 1 150 ? 28.841 4.508 -8.402 0.500 17.337 162 TYR H CA 1
ATOM 1235 C C A TYR A 1 150 ? 30.320 4.656 -8.358 0.500 15.978 162 TYR H C 1
ATOM 1236 C C B TYR A 1 150 ? 30.354 4.646 -8.350 0.500 17.405 162 TYR H C 1
ATOM 1237 O O A TYR A 1 150 ? 30.888 4.807 -7.272 0.500 18.276 162 TYR H O 1
ATOM 1238 O O B TYR A 1 150 ? 30.951 4.776 -7.278 0.500 19.379 162 TYR H O 1
ATOM 1255 N N . VAL A 1 151 ? 30.951 4.682 -9.530 1.000 16.475 163 VAL H N 1
ATOM 1256 C CA . VAL A 1 151 ? 32.391 4.872 -9.647 1.000 18.011 163 VAL H CA 1
ATOM 1257 C C . VAL A 1 151 ? 32.619 6.143 -10.453 1.000 19.683 163 VAL H C 1
ATOM 1258 O O . VAL A 1 151 ? 32.067 6.287 -11.534 1.000 21.075 163 VAL H O 1
ATOM 1262 N N . ASP A 1 152 ? 33.476 7.027 -9.949 1.000 19.154 164 ASP H N 1
ATOM 1263 C CA . ASP A 1 152 ? 33.664 8.306 -10.642 1.000 21.992 164 ASP H CA 1
ATOM 1264 C C . ASP A 1 152 ? 34.309 8.106 -12.013 1.000 19.490 164 ASP H C 1
ATOM 1265 O O . ASP A 1 152 ? 35.038 7.136 -12.264 1.000 21.378 164 ASP H O 1
ATOM 1270 N N A ARG A 1 153 ? 33.991 9.038 -12.913 0.500 20.097 165 ARG H N 1
ATOM 1271 N N B ARG A 1 153 ? 33.997 9.040 -12.904 0.500 20.922 165 ARG H N 1
ATOM 1272 C CA A ARG A 1 153 ? 34.360 8.946 -14.308 0.500 18.444 165 ARG H CA 1
ATOM 1273 C CA B ARG A 1 153 ? 34.357 8.944 -14.297 0.500 19.993 165 ARG H CA 1
ATOM 1274 C C A ARG A 1 153 ? 35.871 8.874 -14.472 0.500 18.006 165 ARG H C 1
ATOM 1275 C C B ARG A 1 153 ? 35.869 8.883 -14.477 0.500 18.750 165 ARG H C 1
ATOM 1276 O O A ARG A 1 153 ? 36.337 8.159 -15.348 0.500 19.654 165 ARG H O 1
ATOM 1277 O O B ARG A 1 153 ? 36.338 8.178 -15.361 0.500 20.061 165 ARG H O 1
ATOM 1292 N N . ASN A 1 154 ? 36.642 9.614 -13.669 1.000 18.520 166 ASN H N 1
ATOM 1293 C CA . ASN A 1 154 ? 38.082 9.636 -13.863 1.000 18.566 166 ASN H CA 1
ATOM 1294 C C . ASN A 1 154 ? 38.686 8.259 -13.548 1.000 17.750 166 ASN H C 1
ATOM 1295 O O . ASN A 1 154 ? 39.513 7.736 -14.289 1.000 19.674 166 ASN H O 1
ATOM 1300 N N . SER A 1 155 ? 38.287 7.698 -12.414 1.000 18.378 167 SER H N 1
ATOM 1301 C CA . SER A 1 155 ? 38.703 6.368 -11.997 1.000 20.187 167 SER H CA 1
ATOM 1302 C C . SER A 1 155 ? 38.258 5.348 -13.044 1.000 19.719 167 SER H C 1
ATOM 1303 O O . SER A 1 155 ? 39.015 4.430 -13.402 1.000 20.777 167 SER H O 1
ATOM 1306 N N A CYS A 1 156 ? 37.079 5.532 -13.584 0.500 18.685 168 CYS H N 1
ATOM 1307 N N B CYS A 1 156 ? 37.000 5.503 -13.542 0.500 19.202 168 CYS H N 1
ATOM 1308 C CA A CYS A 1 156 ? 36.671 4.524 -14.526 0.500 18.650 168 CYS H CA 1
ATOM 1309 C CA B CYS A 1 156 ? 36.388 4.682 -14.607 0.500 19.757 168 CYS H CA 1
ATOM 1310 C C A CYS A 1 156 ? 37.461 4.579 -15.825 0.500 17.655 168 CYS H C 1
ATOM 1311 C C B CYS A 1 156 ? 37.320 4.610 -15.817 0.500 18.205 168 CYS H C 1
ATOM 1312 O O A CYS A 1 156 ? 37.901 3.555 -16.369 0.500 18.692 168 CYS H O 1
ATOM 1313 O O B CYS A 1 156 ? 37.717 3.533 -16.281 0.500 21.211 168 CYS H O 1
ATOM 1318 N N . LYS A 1 157 ? 37.685 5.784 -16.336 1.000 18.435 169 LYS H N 1
ATOM 1319 C CA . LYS A 1 157 ? 38.505 5.892 -17.530 1.000 18.722 169 LYS H CA 1
ATOM 1320 C C . LYS A 1 157 ? 39.908 5.324 -17.301 1.000 18.996 169 LYS H C 1
ATOM 1321 O O . LYS A 1 157 ? 40.426 4.664 -18.188 1.000 21.087 169 LYS H O 1
ATOM 1327 N N . LEU A 1 158 ? 40.517 5.558 -16.124 1.000 19.650 170 LEU H N 1
ATOM 1328 C CA . LEU A 1 158 ? 41.839 4.998 -15.806 1.000 22.220 170 LEU H CA 1
ATOM 1329 C C . LEU A 1 158 ? 41.839 3.470 -15.834 1.000 20.854 170 LEU H C 1
ATOM 1330 O O . LEU A 1 158 ? 42.813 2.825 -16.246 1.000 21.308 170 LEU H O 1
ATOM 1335 N N . SER A 1 159 ? 40.719 2.902 -15.411 1.000 21.295 171 SER H N 1
ATOM 1336 C CA . SER A 1 159 ? 40.591 1.457 -15.294 1.000 20.048 171 SER H CA 1
ATOM 1337 C C . SER A 1 159 ? 40.346 0.775 -16.623 1.000 19.588 171 SER H C 1
ATOM 1338 O O . SER A 1 159 ? 40.475 -0.454 -16.719 1.000 20.852 171 SER H O 1
ATOM 1341 N N . SER A 1 160 ? 39.881 1.524 -17.627 1.000 19.374 172 SER H N 1
ATOM 1342 C CA . SER A 1 160 ? 39.260 0.928 -18.800 1.000 18.439 172 SER H CA 1
ATOM 1343 C C . SER A 1 160 ? 40.188 0.947 -20.020 1.000 19.802 172 SER H C 1
ATOM 1344 O O . SER A 1 160 ? 40.823 1.957 -20.318 1.000 22.266 172 SER H O 1
ATOM 1347 N N . SER A 1 161 ? 40.253 -0.196 -20.722 1.000 20.265 173 SER H N 1
ATOM 1348 C CA . SER A 1 161 ? 41.010 -0.328 -21.956 1.000 22.100 173 SER H CA 1
ATOM 1349 C C . SER A 1 161 ? 40.247 0.206 -23.174 1.000 21.049 173 SER H C 1
ATOM 1350 O O . SER A 1 161 ? 40.796 0.337 -24.272 1.000 24.274 173 SER H O 1
ATOM 1353 N N . PHE A 1 162 ? 38.993 0.608 -22.961 1.000 20.167 174 PHE H N 1
ATOM 1354 C CA . PHE A 1 162 ? 38.074 1.066 -23.994 1.000 19.219 174 PHE H CA 1
ATOM 1355 C C . PHE A 1 162 ? 37.423 2.385 -23.568 1.000 18.828 174 PHE H C 1
ATOM 1356 O O . PHE A 1 162 ? 37.252 2.686 -22.399 1.000 19.813 174 PHE H O 1
ATOM 1364 N N . ILE A 1 163 ? 37.044 3.185 -24.553 1.000 19.974 175 ILE H N 1
ATOM 1365 C CA . ILE A 1 163 ? 36.509 4.505 -24.305 1.000 19.756 175 ILE H CA 1
ATOM 1366 C C . ILE A 1 163 ? 35.238 4.446 -23.454 1.000 18.085 175 ILE H C 1
ATOM 1367 O O . ILE A 1 163 ? 34.364 3.596 -23.649 1.000 18.741 175 ILE H O 1
ATOM 1372 N N . ILE A 1 164 ? 35.177 5.365 -22.497 1.000 17.836 176 ILE H N 1
ATOM 1373 C CA . ILE A 1 164 ? 33.995 5.631 -21.691 1.000 16.927 176 ILE H CA 1
ATOM 1374 C C . ILE A 1 164 ? 33.426 6.947 -22.231 1.000 16.488 176 ILE H C 1
ATOM 1375 O O . ILE A 1 164 ? 34.023 7.982 -22.003 1.000 19.016 176 ILE H O 1
ATOM 1380 N N . THR A 1 165 ? 32.257 6.901 -22.913 1.000 16.651 177 THR H N 1
ATOM 1381 C CA . THR A 1 165 ? 31.678 8.107 -23.474 1.000 16.495 177 THR H CA 1
ATOM 1382 C C . THR A 1 165 ? 30.790 8.764 -22.425 1.000 15.480 177 THR H C 1
ATOM 1383 O O . THR A 1 165 ? 30.472 8.190 -21.376 1.000 15.582 177 THR H O 1
ATOM 1387 N N . GLN A 1 166 ? 30.273 9.949 -22.782 1.000 16.440 178 GLN H N 1
ATOM 1388 C CA . GLN A 1 166 ? 29.376 10.682 -21.911 1.000 17.289 178 GLN H CA 1
ATOM 1389 C C . GLN A 1 166 ? 28.029 9.971 -21.766 1.000 16.021 178 GLN H C 1
ATOM 1390 O O . GLN A 1 166 ? 27.225 10.358 -20.927 1.000 17.455 178 GLN H O 1
ATOM 1396 N N . ASN A 1 167 ? 27.774 8.980 -22.606 1.000 14.432 179 ASN H N 1
ATOM 1397 C CA . ASN A 1 167 ? 26.543 8.194 -22.569 1.000 13.851 179 ASN H CA 1
ATOM 1398 C C . ASN A 1 167 ? 26.659 6.944 -21.717 1.000 13.348 179 ASN H C 1
ATOM 1399 O O . ASN A 1 167 ? 25.763 6.083 -21.771 1.000 13.747 179 ASN H O 1
ATOM 1404 N N . MET A 1 168 ? 27.767 6.806 -20.981 1.000 13.540 180 MET H N 1
ATOM 1405 C CA . MET A 1 168 ? 28.041 5.644 -20.150 1.000 13.909 180 MET H CA 1
ATOM 1406 C C . MET A 1 168 ? 28.423 6.103 -18.749 1.000 14.327 180 MET H C 1
ATOM 1407 O O . MET A 1 168 ? 28.866 7.224 -18.563 1.000 15.362 180 MET H O 1
ATOM 1412 N N . PHE A 1 169 ? 28.276 5.197 -17.775 1.000 14.858 181 PHE H N 1
ATOM 1413 C CA . PHE A 1 169 ? 28.867 5.371 -16.464 1.000 14.613 181 PHE H CA 1
ATOM 1414 C C . PHE A 1 169 ? 29.342 4.026 -15.936 1.000 14.298 181 PHE H C 1
ATOM 1415 O O . PHE A 1 169 ? 28.904 2.968 -16.415 1.000 14.634 181 PHE H O 1
ATOM 1423 N N A CYS A 1 170 ? 30.039 4.123 -14.821 0.500 14.037 182 CYS H N 1
ATOM 1424 N N B CYS A 1 170 ? 30.387 4.058 -15.059 0.500 15.311 182 CYS H N 1
ATOM 1425 C CA A CYS A 1 170 ? 30.640 2.936 -14.275 0.500 14.239 182 CYS H CA 1
ATOM 1426 C CA B CYS A 1 170 ? 30.922 2.887 -14.341 0.500 16.149 182 CYS H CA 1
ATOM 1427 C C A CYS A 1 170 ? 30.143 2.704 -12.879 0.500 13.579 182 CYS H C 1
ATOM 1428 C C B CYS A 1 170 ? 30.179 2.698 -13.008 0.500 14.381 182 CYS H C 1
ATOM 1429 O O A CYS A 1 170 ? 29.970 3.605 -12.074 0.500 12.854 182 CYS H O 1
ATOM 1430 O O B CYS A 1 170 ? 29.823 3.659 -12.339 0.500 15.044 182 CYS H O 1
ATOM 1435 N N . ALA A 1 171 ? 29.983 1.425 -12.588 1.000 14.339 183 ALA H N 1
ATOM 1436 C CA . ALA A 1 171 ? 29.520 1.046 -11.255 1.000 13.595 183 ALA H CA 1
ATOM 1437 C C . ALA A 1 171 ? 30.069 -0.318 -10.894 1.000 14.854 183 ALA H C 1
ATOM 1438 O O . ALA A 1 171 ? 30.280 -1.158 -11.763 1.000 15.179 183 ALA H O 1
ATOM 1440 N N . GLY A 1 172 ? 30.252 -0.558 -9.581 1.000 14.828 184 GLY H N 1
ATOM 1441 C CA . GLY A 1 172 ? 30.723 -1.835 -9.095 1.000 16.421 184 GLY H CA 1
ATOM 1442 C C . GLY A 1 172 ? 31.963 -1.650 -8.235 1.000 18.204 184 GLY H C 1
ATOM 1443 O O . GLY A 1 172 ? 32.100 -0.674 -7.516 1.000 19.886 184 GLY H O 1
ATOM 1444 N N . TYR A 1 173 ? 32.832 -2.640 -8.306 1.000 19.304 185 TYR H N 1
ATOM 1445 C CA . TYR A 1 173 ? 33.928 -2.812 -7.361 1.000 21.167 185 TYR H CA 1
ATOM 1446 C C . TYR A 1 173 ? 35.229 -3.044 -8.096 1.000 21.208 185 TYR H C 1
ATOM 1447 O O . TYR A 1 173 ? 35.269 -3.708 -9.122 1.000 21.294 185 TYR H O 1
ATOM 1456 N N . ASP A 1 174 A 36.307 -2.549 -7.488 1.000 22.560 185 ASP H N 1
ATOM 1457 C CA . ASP A 1 174 A 37.645 -2.794 -7.988 1.000 25.058 185 ASP H CA 1
ATOM 1458 C C . ASP A 1 174 A 37.984 -4.285 -7.944 1.000 26.358 185 ASP H C 1
ATOM 1459 O O . ASP A 1 174 A 38.208 -4.915 -9.001 1.000 24.611 185 ASP H O 1
ATOM 1464 N N . THR A 1 175 B 38.002 -4.870 -6.730 1.000 25.819 185 THR H N 1
ATOM 1465 C CA . THR A 1 175 B 38.416 -6.262 -6.603 1.000 26.980 185 THR H CA 1
ATOM 1466 C C . THR A 1 175 B 37.329 -7.174 -6.045 1.000 26.588 185 THR H C 1
ATOM 1467 O O . THR A 1 175 B 37.431 -8.373 -6.243 1.000 29.681 185 THR H O 1
ATOM 1471 N N . LYS A 1 176 ? 36.350 -6.646 -5.299 1.000 25.880 186 LYS H N 1
ATOM 1472 C CA . LYS A 1 176 ? 35.280 -7.457 -4.763 1.000 25.749 186 LYS H CA 1
ATOM 1473 C C . LYS A 1 176 ? 34.589 -8.155 -5.935 1.000 24.596 186 LYS H C 1
ATOM 1474 O O . LYS A 1 176 ? 34.286 -7.536 -6.950 1.000 23.731 186 LYS H O 1
ATOM 1480 N N . GLN A 1 177 ? 34.312 -9.441 -5.752 1.000 24.232 187 GLN H N 1
ATOM 1481 C CA . GLN A 1 177 ? 33.801 -10.295 -6.814 1.000 25.277 187 GLN H CA 1
ATOM 1482 C C . GLN A 1 177 ? 32.289 -10.167 -6.949 1.000 21.814 187 GLN H C 1
ATOM 1483 O O . GLN A 1 177 ? 31.550 -11.138 -6.776 1.000 24.522 187 GLN H O 1
ATOM 1489 N N . GLU A 1 178 ? 31.842 -8.963 -7.318 1.000 20.243 188 GLU H N 1
ATOM 1490 C CA . GLU A 1 178 ? 30.433 -8.696 -7.556 1.000 18.874 188 GLU H CA 1
ATOM 1491 C C . GLU A 1 178 ? 30.325 -7.767 -8.763 1.000 16.957 188 GLU H C 1
ATOM 1492 O O . GLU A 1 178 ? 31.032 -6.774 -8.817 1.000 18.023 188 GLU H O 1
ATOM 1498 N N . ASP A 1 179 ? 29.443 -8.105 -9.724 1.000 16.245 189 ASP H N 1
ATOM 1499 C CA . ASP A 1 179 ? 29.293 -7.354 -10.963 1.000 15.146 189 ASP H CA 1
ATOM 1500 C C . ASP A 1 179 ? 28.114 -7.941 -11.738 1.000 14.512 189 ASP H C 1
ATOM 1501 O O . ASP A 1 179 ? 27.622 -9.025 -11.392 1.000 15.702 189 ASP H O 1
ATOM 1506 N N . ALA A 1 180 ? 27.660 -7.227 -12.763 1.000 14.403 190 ALA H N 1
ATOM 1507 C CA . ALA A 1 180 ? 26.814 -7.821 -13.780 1.000 13.262 190 ALA H CA 1
ATOM 1508 C C . ALA A 1 180 ? 27.673 -8.619 -14.756 1.000 14.868 190 ALA H C 1
ATOM 1509 O O . ALA A 1 180 ? 28.891 -8.631 -14.663 1.000 15.484 190 ALA H O 1
ATOM 1511 N N . CYS A 1 181 ? 27.000 -9.349 -15.673 1.000 14.054 191 CYS H N 1
ATOM 1512 C CA . CYS A 1 181 ? 27.728 -10.210 -16.574 1.000 14.436 191 CYS H CA 1
ATOM 1513 C C . CYS A 1 181 ? 26.903 -10.442 -17.836 1.000 14.028 191 CYS H C 1
ATOM 1514 O O . CYS A 1 181 ? 25.803 -9.916 -18.021 1.000 13.340 191 CYS H O 1
ATOM 1517 N N . GLN A 1 182 ? 27.456 -11.242 -18.745 1.000 15.069 192 GLN H N 1
ATOM 1518 C CA . GLN A 1 182 ? 26.697 -11.663 -19.922 1.000 13.915 192 GLN H CA 1
ATOM 1519 C C . GLN A 1 182 ? 25.353 -12.256 -19.507 1.000 13.456 192 GLN H C 1
ATOM 1520 O O . GLN A 1 182 ? 25.247 -12.956 -18.498 1.000 14.805 192 GLN H O 1
ATOM 1526 N N . GLY A 1 183 ? 24.316 -11.930 -20.300 1.000 13.522 193 GLY H N 1
ATOM 1527 C CA . GLY A 1 183 ? 22.949 -12.294 -20.009 1.000 12.911 193 GLY H CA 1
ATOM 1528 C C . GLY A 1 183 ? 22.178 -11.259 -19.195 1.000 12.402 193 GLY H C 1
ATOM 1529 O O . GLY A 1 183 ? 20.941 -11.311 -19.121 1.000 13.142 193 GLY H O 1
ATOM 1530 N N . ASP A 1 184 ? 22.886 -10.329 -18.545 1.000 12.084 194 ASP H N 1
ATOM 1531 C CA . ASP A 1 184 ? 22.264 -9.280 -17.756 1.000 11.261 194 ASP H CA 1
ATOM 1532 C C . ASP A 1 184 ? 21.996 -8.046 -18.616 1.000 11.093 194 ASP H C 1
ATOM 1533 O O . ASP A 1 184 ? 21.244 -7.155 -18.179 1.000 11.123 194 ASP H O 1
ATOM 1538 N N . SER A 1 185 ? 22.601 -7.912 -19.799 1.000 11.321 195 SER H N 1
ATOM 1539 C CA . SER A 1 185 ? 22.459 -6.702 -20.595 1.000 10.458 195 SER H CA 1
ATOM 1540 C C . SER A 1 185 ? 21.009 -6.351 -20.779 1.000 10.794 195 SER H C 1
ATOM 1541 O O . SER A 1 185 ? 20.156 -7.202 -20.981 1.000 11.262 195 SER H O 1
ATOM 1544 N N . GLY A 1 186 ? 20.766 -5.034 -20.794 1.000 10.807 196 GLY H N 1
ATOM 1545 C CA . GLY A 1 186 ? 19.435 -4.544 -20.991 1.000 10.547 196 GLY H CA 1
ATOM 1546 C C . GLY A 1 186 ? 18.649 -4.377 -19.715 1.000 10.104 196 GLY H C 1
ATOM 1547 O O . GLY A 1 186 ? 17.636 -3.682 -19.703 1.000 10.780 196 GLY H O 1
ATOM 1548 N N . GLY A 1 187 ? 19.057 -5.082 -18.667 1.000 10.371 197 GLY H N 1
ATOM 1549 C CA . GLY A 1 187 ? 18.325 -5.045 -17.416 1.000 10.345 197 GLY H CA 1
ATOM 1550 C C . GLY A 1 187 ? 18.543 -3.766 -16.644 1.000 10.405 197 GLY H C 1
ATOM 1551 O O . GLY A 1 187 ? 19.364 -2.913 -16.999 1.000 11.011 197 GLY H O 1
ATOM 1552 N N . PRO A 1 188 ? 17.821 -3.631 -15.541 1.000 10.760 198 PRO H N 1
ATOM 1553 C CA . PRO A 1 188 ? 17.812 -2.398 -14.759 1.000 11.137 198 PRO H CA 1
ATOM 1554 C C . PRO A 1 188 ? 19.051 -2.187 -13.923 1.000 10.897 198 PRO H C 1
ATOM 1555 O O . PRO A 1 188 ? 19.489 -3.088 -13.222 1.000 12.180 198 PRO H O 1
ATOM 1559 N N . HIS A 1 189 ? 19.518 -0.937 -13.930 1.000 11.178 199 HIS H N 1
ATOM 1560 C CA . HIS A 1 189 ? 20.249 -0.311 -12.841 1.000 11.286 199 HIS H CA 1
ATOM 1561 C C . HIS A 1 189 ? 19.326 0.774 -12.318 1.000 11.547 199 HIS H C 1
ATOM 1562 O O . HIS A 1 189 ? 18.932 1.664 -13.068 1.000 11.951 199 HIS H O 1
ATOM 1569 N N . VAL A 1 190 ? 18.877 0.615 -11.079 1.000 11.667 200 VAL H N 1
ATOM 1570 C CA . VAL A 1 190 ? 17.954 1.552 -10.453 1.000 11.908 200 VAL H CA 1
ATOM 1571 C C . VAL A 1 190 ? 18.614 2.161 -9.233 1.000 11.876 200 VAL H C 1
ATOM 1572 O O . VAL A 1 190 ? 19.463 1.533 -8.605 1.000 13.006 200 VAL H O 1
ATOM 1576 N N . THR A 1 191 ? 18.225 3.387 -8.927 1.000 11.926 201 THR H N 1
ATOM 1577 C CA . THR A 1 191 ? 18.717 4.085 -7.756 1.000 11.977 201 THR H CA 1
ATOM 1578 C C . THR A 1 191 ? 17.534 4.428 -6.867 1.000 11.867 201 THR H C 1
ATOM 1579 O O . THR A 1 191 ? 16.540 4.963 -7.330 1.000 12.232 201 THR H O 1
ATOM 1583 N N . ARG A 1 192 ? 17.640 4.020 -5.601 1.000 12.601 202 ARG H N 1
ATOM 1584 C CA . ARG A 1 192 ? 16.594 4.309 -4.631 1.000 13.190 202 ARG H CA 1
ATOM 1585 C C . ARG A 1 192 ? 16.807 5.695 -4.056 1.000 14.326 202 ARG H C 1
ATOM 1586 O O . ARG A 1 192 ? 17.910 6.036 -3.654 1.000 17.150 202 ARG H O 1
ATOM 1594 N N . PHE A 1 193 ? 15.741 6.472 -3.962 1.000 13.237 203 PHE H N 1
ATOM 1595 C CA . PHE A 1 193 ? 15.825 7.778 -3.361 1.000 14.566 203 PHE H CA 1
ATOM 1596 C C . PHE A 1 193 ? 14.498 8.008 -2.657 1.000 13.599 203 PHE H C 1
ATOM 1597 O O . PHE A 1 193 ? 13.423 7.921 -3.259 1.000 13.615 203 PHE H O 1
ATOM 1605 N N . LYS A 1 194 ? 14.558 8.268 -1.341 1.000 14.744 204 LYS H N 1
ATOM 1606 C CA . LYS A 1 194 ? 13.373 8.431 -0.505 1.000 15.651 204 LYS H CA 1
ATOM 1607 C C . LYS A 1 194 ? 12.316 7.376 -0.852 1.000 15.335 204 LYS H C 1
ATOM 1608 O O . LYS A 1 194 ? 11.146 7.659 -1.105 1.000 15.490 204 LYS H O 1
ATOM 1614 N N . ASP A 1 195 ? 12.759 6.122 -0.854 1.000 15.443 205 ASP H N 1
ATOM 1615 C CA . ASP A 1 195 ? 11.863 4.972 -0.931 1.000 16.709 205 ASP H CA 1
ATOM 1616 C C . ASP A 1 195 ? 11.174 4.791 -2.292 1.000 15.028 205 ASP H C 1
ATOM 1617 O O . ASP A 1 195 ? 10.173 4.067 -2.368 1.000 17.515 205 ASP H O 1
ATOM 1622 N N . THR A 1 196 ? 11.740 5.361 -3.339 1.000 13.631 206 THR H N 1
ATOM 1623 C CA . THR A 1 196 ? 11.248 5.187 -4.700 1.000 13.687 206 THR H CA 1
ATOM 1624 C C . THR A 1 196 ? 12.454 4.815 -5.555 1.000 12.468 206 THR H C 1
ATOM 1625 O O . THR A 1 196 ? 13.539 5.424 -5.437 1.000 13.375 206 THR H O 1
ATOM 1629 N N . TYR A 1 197 ? 12.250 3.838 -6.435 1.000 12.431 207 TYR H N 1
ATOM 1630 C CA . TYR A 1 197 ? 13.280 3.367 -7.347 1.000 12.098 207 TYR H CA 1
ATOM 1631 C C . TYR A 1 197 ? 13.152 3.982 -8.732 1.000 11.684 207 TYR H C 1
ATOM 1632 O O . TYR A 1 197 ? 12.113 3.859 -9.383 1.000 12.962 207 TYR H O 1
ATOM 1641 N N . PHE A 1 198 ? 14.234 4.624 -9.167 1.000 11.103 208 PHE H N 1
ATOM 1642 C CA . PHE A 1 198 ? 14.305 5.317 -10.440 1.000 10.724 208 PHE H CA 1
ATOM 1643 C C . PHE A 1 198 ? 15.310 4.611 -11.335 1.000 12.177 208 PHE H C 1
ATOM 1644 O O . PHE A 1 198 ? 16.405 4.261 -10.901 1.000 12.070 208 PHE H O 1
ATOM 1652 N N . VAL A 1 199 ? 14.954 4.457 -12.602 1.000 13.135 209 VAL H N 1
ATOM 1653 C CA A VAL A 1 199 ? 15.833 3.936 -13.644 0.500 13.402 209 VAL H CA 1
ATOM 1654 C CA B VAL A 1 199 ? 15.913 3.807 -13.497 0.500 13.202 209 VAL H CA 1
ATOM 1655 C C . VAL A 1 199 ? 16.994 4.849 -13.891 1.000 13.571 209 VAL H C 1
ATOM 1656 O O . VAL A 1 199 ? 16.756 5.994 -14.304 1.000 16.643 209 VAL H O 1
ATOM 1663 N N . THR A 1 200 ? 18.238 4.401 -13.672 1.000 11.051 210 THR H N 1
ATOM 1664 C CA . THR A 1 200 ? 19.418 5.211 -13.878 1.000 11.440 210 THR H CA 1
ATOM 1665 C C . THR A 1 200 ? 20.366 4.605 -14.886 1.000 11.465 210 THR H C 1
ATOM 1666 O O . THR A 1 200 ? 21.187 5.337 -15.433 1.000 12.236 210 THR H O 1
ATOM 1670 N N . GLY A 1 201 ? 20.310 3.292 -15.129 1.000 11.054 211 GLY H N 1
ATOM 1671 C CA . GLY A 1 201 ? 21.224 2.671 -16.053 1.000 11.165 211 GLY H CA 1
ATOM 1672 C C . GLY A 1 201 ? 20.638 1.487 -16.766 1.000 10.755 211 GLY H C 1
ATOM 1673 O O . GLY A 1 201 ? 19.637 0.914 -16.320 1.000 11.425 211 GLY H O 1
ATOM 1674 N N . ILE A 1 202 ? 21.352 1.087 -17.812 1.000 10.702 212 ILE H N 1
ATOM 1675 C CA . ILE A 1 202 ? 21.064 -0.138 -18.563 1.000 10.535 212 ILE H CA 1
ATOM 1676 C C . ILE A 1 202 ? 22.349 -0.954 -18.537 1.000 10.561 212 ILE H C 1
ATOM 1677 O O . ILE A 1 202 ? 23.394 -0.446 -18.948 1.000 11.517 212 ILE H O 1
ATOM 1682 N N . VAL A 1 203 ? 22.311 -2.229 -18.135 1.000 10.702 213 VAL H N 1
ATOM 1683 C CA . VAL A 1 203 ? 23.518 -3.052 -18.178 1.000 10.522 213 VAL H CA 1
ATOM 1684 C C . VAL A 1 203 ? 23.991 -3.090 -19.639 1.000 11.076 213 VAL H C 1
ATOM 1685 O O . VAL A 1 203 ? 23.220 -3.455 -20.530 1.000 11.128 213 VAL H O 1
ATOM 1689 N N . SER A 1 204 ? 25.250 -2.728 -19.876 1.000 11.468 214 SER H N 1
ATOM 1690 C CA . SER A 1 204 ? 25.747 -2.585 -21.245 1.000 11.699 214 SER H CA 1
ATOM 1691 C C . SER A 1 204 ? 26.972 -3.439 -21.559 1.000 11.862 214 SER H C 1
ATOM 1692 O O . SER A 1 204 ? 26.876 -4.268 -22.480 1.000 13.186 214 SER H O 1
ATOM 1695 N N . TRP A 1 205 ? 28.110 -3.243 -20.883 1.000 12.362 215 TRP H N 1
ATOM 1696 C CA . TRP A 1 205 ? 29.307 -3.985 -21.250 1.000 12.880 215 TRP H CA 1
ATOM 1697 C C . TRP A 1 205 ? 30.288 -4.026 -20.081 1.000 13.813 215 TRP H C 1
ATOM 1698 O O . TRP A 1 205 ? 30.061 -3.383 -19.058 1.000 13.816 215 TRP H O 1
ATOM 1709 N N . GLY A 1 206 ? 31.387 -4.770 -20.279 1.000 15.280 216 GLY H N 1
ATOM 1710 C CA . GLY A 1 206 ? 32.474 -4.757 -19.334 1.000 15.921 216 GLY H CA 1
ATOM 1711 C C . GLY A 1 206 ? 33.603 -5.619 -19.857 1.000 16.526 216 GLY H C 1
ATOM 1712 O O . GLY A 1 206 ? 33.404 -6.402 -20.778 1.000 17.288 216 GLY H O 1
ATOM 1713 N N A GLU A 1 207 ? 34.775 -5.455 -19.250 0.500 16.756 217 GLU H N 1
ATOM 1714 N N B GLU A 1 207 ? 34.781 -5.469 -19.250 0.500 17.225 217 GLU H N 1
ATOM 1715 C CA A GLU A 1 207 ? 35.901 -6.314 -19.530 0.500 17.291 217 GLU H CA 1
ATOM 1716 C CA B GLU A 1 207 ? 35.920 -6.310 -19.557 0.500 18.266 217 GLU H CA 1
ATOM 1717 C C A GLU A 1 207 ? 35.815 -7.467 -18.534 0.500 17.760 217 GLU H C 1
ATOM 1718 C C B GLU A 1 207 ? 35.897 -7.473 -18.566 0.500 17.850 217 GLU H C 1
ATOM 1719 O O A GLU A 1 207 ? 35.954 -7.280 -17.330 0.500 19.368 217 GLU H O 1
ATOM 1720 O O B GLU A 1 207 ? 36.231 -7.294 -17.401 0.500 20.705 217 GLU H O 1
ATOM 1731 N N . GLY A 1 208 ? 35.440 -8.645 -19.020 1.000 19.219 218 GLY H N 1
ATOM 1732 C CA . GLY A 1 208 ? 35.120 -9.741 -18.134 1.000 20.256 218 GLY H CA 1
ATOM 1733 C C . GLY A 1 208 ? 33.904 -9.457 -17.263 1.000 18.932 218 GLY H C 1
ATOM 1734 O O . GLY A 1 208 ? 33.086 -8.595 -17.573 1.000 18.907 218 GLY H O 1
ATOM 1735 N N . CYS A 1 209 ? 33.791 -10.216 -16.170 1.000 18.442 220 CYS H N 1
ATOM 1736 C CA . CYS A 1 209 ? 32.790 -9.978 -15.139 1.000 18.290 220 CYS H CA 1
ATOM 1737 C C . CYS A 1 209 ? 33.481 -10.049 -13.782 1.000 19.257 220 CYS H C 1
ATOM 1738 O O . CYS A 1 209 ? 34.100 -11.088 -13.447 1.000 20.622 220 CYS H O 1
ATOM 1741 N N . ALA A 1 210 ? 33.296 -9.009 -12.963 1.000 19.096 221 ALA H N 1
ATOM 1742 C CA . ALA A 1 210 ? 33.912 -8.928 -11.649 1.000 20.526 221 ALA H CA 1
ATOM 1743 C C . ALA A 1 210 ? 35.433 -9.076 -11.737 1.000 20.967 221 ALA H C 1
ATOM 1744 O O . ALA A 1 210 ? 36.043 -9.602 -10.806 1.000 24.374 221 ALA H O 1
ATOM 1746 N N . ARG A 1 211 ? 36.049 -8.631 -12.834 1.000 21.986 222 ARG H N 1
ATOM 1747 C CA A ARG A 1 211 ? 37.496 -8.721 -12.956 0.500 23.541 222 ARG H CA 1
ATOM 1748 C CA B ARG A 1 211 ? 37.493 -8.715 -12.983 0.500 23.084 222 ARG H CA 1
ATOM 1749 C C . ARG A 1 211 ? 38.165 -7.678 -12.084 1.000 23.331 222 ARG H C 1
ATOM 1750 O O . ARG A 1 211 ? 37.698 -6.555 -11.970 1.000 23.330 222 ARG H O 1
ATOM 1765 N N . LYS A 1 212 ? 39.290 -8.052 -11.487 1.000 24.112 223 LYS H N 1
ATOM 1766 C CA . LYS A 1 212 ? 40.071 -7.131 -10.676 1.000 26.298 223 LYS H CA 1
ATOM 1767 C C . LYS A 1 212 ? 40.490 -5.939 -11.548 1.000 25.814 223 LYS H C 1
ATOM 1768 O O . LYS A 1 212 ? 40.948 -6.084 -12.697 1.000 26.547 223 LYS H O 1
ATOM 1772 N N . GLY A 1 213 A 40.299 -4.736 -11.006 1.000 25.431 223 GLY H N 1
ATOM 1773 C CA . GLY A 1 213 A 40.673 -3.501 -11.687 1.000 25.389 223 GLY H CA 1
ATOM 1774 C C . GLY A 1 213 A 39.747 -3.067 -12.827 1.000 23.073 223 GLY H C 1
ATOM 1775 O O . GLY A 1 213 A 40.063 -2.122 -13.537 1.000 24.461 223 GLY H O 1
ATOM 1776 N N . LYS A 1 214 ? 38.609 -3.744 -12.983 1.000 20.531 224 LYS H N 1
ATOM 1777 C CA . LYS A 1 214 ? 37.596 -3.358 -13.942 1.000 18.644 224 LYS H CA 1
ATOM 1778 C C . LYS A 1 214 ? 36.237 -3.211 -13.272 1.000 18.802 224 LYS H C 1
ATOM 1779 O O . LYS A 1 214 ? 35.911 -3.887 -12.296 1.000 19.181 224 LYS H O 1
ATOM 1785 N N . TYR A 1 215 ? 35.381 -2.375 -13.883 1.000 16.795 225 TYR H N 1
ATOM 1786 C CA . TYR A 1 215 ? 34.053 -2.076 -13.396 1.000 16.203 225 TYR H CA 1
ATOM 1787 C C . TYR A 1 215 ? 32.998 -2.563 -14.401 1.000 16.607 225 TYR H C 1
ATOM 1788 O O . TYR A 1 215 ? 33.282 -2.928 -15.537 1.000 18.299 225 TYR H O 1
ATOM 1797 N N . GLY A 1 216 ? 31.744 -2.528 -13.997 1.000 14.407 226 GLY H N 1
ATOM 1798 C CA . GLY A 1 216 ? 30.648 -2.681 -14.933 1.000 14.371 226 GLY H CA 1
ATOM 1799 C C . GLY A 1 216 ? 30.338 -1.371 -15.624 1.000 13.554 226 GLY H C 1
ATOM 1800 O O . GLY A 1 216 ? 30.371 -0.346 -14.957 1.000 13.806 226 GLY H O 1
ATOM 1801 N N . ILE A 1 217 ? 30.012 -1.442 -16.902 1.000 12.835 227 ILE H N 1
ATOM 1802 C CA . ILE A 1 217 ? 29.710 -0.245 -17.676 1.000 12.795 227 ILE H CA 1
ATOM 1803 C C . ILE A 1 217 ? 28.236 -0.275 -18.077 1.000 11.990 227 ILE H C 1
ATOM 1804 O O . ILE A 1 217 ? 27.690 -1.302 -18.494 1.000 12.370 227 ILE H O 1
ATOM 1809 N N . TYR A 1 218 ? 27.580 0.874 -17.885 1.000 11.551 228 TYR H N 1
ATOM 1810 C CA . TYR A 1 218 ? 26.143 1.030 -17.992 1.000 11.361 228 TYR H CA 1
ATOM 1811 C C . TYR A 1 218 ? 25.829 2.183 -18.934 1.000 11.309 228 TYR H C 1
ATOM 1812 O O . TYR A 1 218 ? 26.506 3.213 -18.938 1.000 11.985 228 TYR H O 1
ATOM 1821 N N . THR A 1 219 ? 24.749 2.001 -19.726 1.000 11.088 229 THR H N 1
ATOM 1822 C CA . THR A 1 219 ? 24.208 3.135 -20.462 1.000 10.836 229 THR H CA 1
ATOM 1823 C C . THR A 1 219 ? 23.631 4.110 -19.457 1.000 11.241 229 THR H C 1
ATOM 1824 O O . THR A 1 219 ? 22.878 3.710 -18.584 1.000 11.903 229 THR H O 1
ATOM 1828 N N A LYS A 1 220 ? 23.962 5.387 -19.647 0.500 12.061 230 LYS H N 1
ATOM 1829 N N B LYS A 1 220 ? 23.964 5.392 -19.636 0.500 11.808 230 LYS H N 1
ATOM 1830 C CA A LYS A 1 220 ? 23.533 6.450 -18.765 0.500 13.184 230 LYS H CA 1
ATOM 1831 C CA B LYS A 1 220 ? 23.533 6.453 -18.748 0.500 12.988 230 LYS H CA 1
ATOM 1832 C C A LYS A 1 220 ? 22.135 6.900 -19.181 0.500 13.467 230 LYS H C 1
ATOM 1833 C C B LYS A 1 220 ? 22.137 6.903 -19.175 0.500 13.274 230 LYS H C 1
ATOM 1834 O O A LYS A 1 220 ? 21.973 7.656 -20.143 0.500 15.013 230 LYS H O 1
ATOM 1835 O O B LYS A 1 220 ? 21.976 7.657 -20.140 0.500 14.734 230 LYS H O 1
ATOM 1844 N N . VAL A 1 221 ? 21.124 6.472 -18.443 1.000 13.712 231 VAL H N 1
ATOM 1845 C CA . VAL A 1 221 ? 19.750 6.760 -18.809 1.000 13.368 231 VAL H CA 1
ATOM 1846 C C . VAL A 1 221 ? 19.426 8.245 -18.820 1.000 14.949 231 VAL H C 1
ATOM 1847 O O . VAL A 1 221 ? 18.646 8.686 -19.675 1.000 14.895 231 VAL H O 1
ATOM 1851 N N . THR A 1 222 ? 20.084 9.031 -17.964 1.000 15.521 232 THR H N 1
ATOM 1852 C CA . THR A 1 222 ? 19.804 10.453 -17.947 1.000 17.356 232 THR H CA 1
ATOM 1853 C C . THR A 1 222 ? 20.112 11.127 -19.275 1.000 16.093 232 THR H C 1
ATOM 1854 O O . THR A 1 222 ? 19.488 12.122 -19.627 1.000 20.549 232 THR H O 1
ATOM 1858 N N . ALA A 1 223 ? 21.053 10.575 -20.033 1.000 15.959 233 ALA H N 1
ATOM 1859 C CA . ALA A 1 223 ? 21.427 11.117 -21.324 1.000 16.625 233 ALA H CA 1
ATOM 1860 C C . ALA A 1 223 ? 20.381 10.820 -22.388 1.000 15.945 233 ALA H C 1
ATOM 1861 O O . ALA A 1 223 ? 20.470 11.335 -23.494 1.000 19.663 233 ALA H O 1
ATOM 1863 N N . PHE A 1 224 ? 19.422 9.972 -22.109 1.000 13.501 234 PHE H N 1
ATOM 1864 C CA . PHE A 1 224 ? 18.457 9.503 -23.071 1.000 12.493 234 PHE H CA 1
ATOM 1865 C C . PHE A 1 224 ? 17.024 9.717 -22.601 1.000 12.752 234 PHE H C 1
ATOM 1866 O O . PHE A 1 224 ? 16.136 9.139 -23.211 1.000 13.927 234 PHE H O 1
ATOM 1874 N N . LEU A 1 225 ? 16.768 10.551 -21.588 1.000 13.277 235 LEU H N 1
ATOM 1875 C CA . LEU A 1 225 ? 15.402 10.677 -21.128 1.000 14.285 235 LEU H CA 1
ATOM 1876 C C . LEU A 1 225 ? 14.490 11.254 -22.214 1.000 15.763 235 LEU H C 1
ATOM 1877 O O . LEU A 1 225 ? 13.343 10.820 -22.386 1.000 17.074 235 LEU H O 1
ATOM 1882 N N . LYS A 1 226 ? 14.947 12.262 -22.934 1.000 15.749 236 LYS H N 1
ATOM 1883 C CA . LYS A 1 226 ? 14.118 12.814 -23.997 1.000 18.429 236 LYS H CA 1
ATOM 1884 C C . LYS A 1 226 ? 13.918 11.777 -25.122 1.000 18.781 236 LYS H C 1
ATOM 1885 O O . LYS A 1 226 ? 12.798 11.580 -25.626 1.000 21.043 236 LYS H O 1
ATOM 1888 N N . TRP A 1 227 ? 14.967 11.021 -25.446 1.000 17.514 237 TRP H N 1
ATOM 1889 C CA . TRP A 1 227 ? 14.889 9.971 -26.468 1.000 17.484 237 TRP H CA 1
ATOM 1890 C C . TRP A 1 227 ? 13.847 8.903 -26.072 1.000 18.310 237 TRP H C 1
ATOM 1891 O O . TRP A 1 227 ? 13.065 8.433 -26.900 1.000 19.227 237 TRP H O 1
ATOM 1902 N N . ILE A 1 228 ? 13.853 8.481 -24.811 1.000 16.687 238 ILE H N 1
ATOM 1903 C CA . ILE A 1 228 ? 12.937 7.485 -24.307 1.000 17.248 238 ILE H CA 1
ATOM 1904 C C . ILE A 1 228 ? 11.508 7.990 -24.413 1.000 18.796 238 ILE H C 1
ATOM 1905 O O . ILE A 1 228 ? 10.593 7.272 -24.795 1.000 20.710 238 ILE H O 1
ATOM 1910 N N . ASP A 1 229 ? 11.306 9.240 -24.011 1.000 20.021 239 ASP H N 1
ATOM 1911 C CA . ASP A 1 229 ? 9.984 9.837 -24.113 1.000 25.166 239 ASP H CA 1
ATOM 1912 C C . ASP A 1 229 ? 9.509 9.813 -25.560 1.000 25.393 239 ASP H C 1
ATOM 1913 O O . ASP A 1 229 ? 8.364 9.410 -25.849 1.000 30.774 239 ASP H O 1
ATOM 1918 N N . ARG A 1 230 ? 10.382 10.229 -26.488 1.000 25.847 240 ARG H N 1
ATOM 1919 C CA . ARG A 1 230 ? 9.996 10.288 -27.901 1.000 29.253 240 ARG H CA 1
ATOM 1920 C C . ARG A 1 230 ? 9.713 8.886 -28.457 1.000 30.702 240 ARG H C 1
ATOM 1921 O O . ARG A 1 230 ? 8.861 8.746 -29.333 1.000 35.457 240 ARG H O 1
ATOM 1929 N N . SER A 1 231 ? 10.391 7.845 -27.942 1.000 26.559 241 SER H N 1
ATOM 1930 C CA . SER A 1 231 ? 10.277 6.487 -28.447 1.000 27.191 241 SER H CA 1
ATOM 1931 C C . SER A 1 231 ? 8.861 5.958 -28.269 1.000 31.791 241 SER H C 1
ATOM 1932 O O . SER A 1 231 ? 8.425 5.055 -28.984 1.000 37.477 241 SER H O 1
ATOM 1935 N N . MET A 1 232 ? 8.121 6.545 -27.345 1.000 33.911 242 MET H N 1
ATOM 1936 C CA . MET A 1 232 ? 6.726 6.165 -27.195 1.000 37.577 242 MET H CA 1
ATOM 1937 C C . MET A 1 232 ? 5.784 7.011 -28.050 1.000 41.187 242 MET H C 1
ATOM 1938 O O . MET A 1 232 ? 4.598 7.053 -27.749 1.000 54.244 242 MET H O 1
ATOM 1943 N N . LYS A 1 233 ? 6.287 7.628 -29.128 1.000 43.202 243 LYS H N 1
ATOM 1944 C CA . LYS A 1 233 ? 5.443 8.419 -30.015 1.000 39.828 243 LYS H CA 1
ATOM 1945 C C . LYS A 1 233 ? 5.638 8.030 -31.490 1.000 41.835 243 LYS H C 1
ATOM 1946 O O . LYS A 1 233 ? 4.966 8.567 -32.367 1.000 42.164 243 LYS H O 1
ATOM 1948 N N . THR A 1 234 ? 6.501 7.063 -31.811 1.000 42.191 244 THR H N 1
ATOM 1949 C CA . THR A 1 234 ? 6.561 6.560 -33.183 1.000 42.309 244 THR H CA 1
ATOM 1950 C C . THR A 1 234 ? 5.155 6.186 -33.648 1.000 51.634 244 THR H C 1
ATOM 1951 O O . THR A 1 234 ? 4.606 5.169 -33.130 1.000 54.458 244 THR H O 1
ATOM 1955 N N . ARG B 2 2 ? 14.918 29.799 3.899 1.000 47.086 86 ARG L N 1
ATOM 1956 C CA . ARG B 2 2 ? 14.315 29.289 2.638 1.000 43.545 86 ARG L CA 1
ATOM 1957 C C . ARG B 2 2 ? 14.744 27.846 2.431 1.000 38.114 86 ARG L C 1
ATOM 1958 O O . ARG B 2 2 ? 15.851 27.453 2.798 1.000 39.768 86 ARG L O 1
ATOM 1960 N N . LYS B 2 3 ? 13.854 27.075 1.802 1.000 35.367 87 LYS L N 1
ATOM 1961 C CA . LYS B 2 3 ? 14.161 25.726 1.375 1.000 31.540 87 LYS L CA 1
ATOM 1962 C C . LYS B 2 3 ? 15.156 25.744 0.213 1.000 27.250 87 LYS L C 1
ATOM 1963 O O . LYS B 2 3 ? 15.170 26.659 -0.620 1.000 28.158 87 LYS L O 1
ATOM 1967 N N . LEU B 2 4 ? 15.954 24.669 0.152 1.000 24.053 88 LEU L N 1
ATOM 1968 C CA . LEU B 2 4 ? 16.944 24.448 -0.900 1.000 21.684 88 LEU L CA 1
ATOM 1969 C C . LEU B 2 4 ? 16.918 22.975 -1.284 1.000 17.164 88 LEU L C 1
AT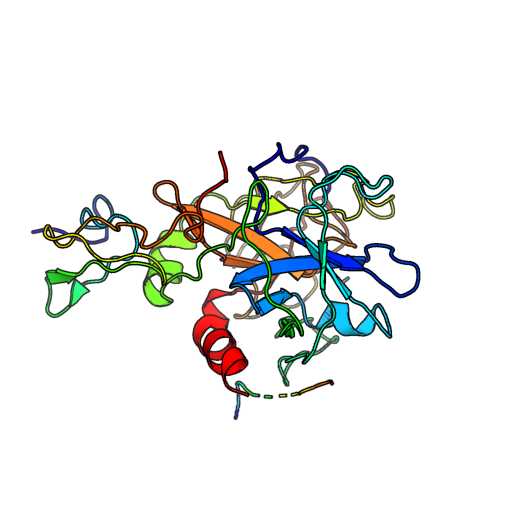OM 1970 O O . LEU B 2 4 ? 16.767 22.119 -0.419 1.000 18.259 88 LEU L O 1
ATOM 1975 N N . CYS B 2 5 ? 17.140 22.665 -2.573 1.000 18.784 89 CYS L N 1
ATOM 1976 C CA . CYS B 2 5 ? 17.175 21.265 -2.988 1.000 17.065 89 CYS L CA 1
ATOM 1977 C C . CYS B 2 5 ? 18.328 20.491 -2.359 1.000 17.429 89 CYS L C 1
ATOM 1978 O O . CYS B 2 5 ? 18.261 19.273 -2.227 1.000 18.133 89 CYS L O 1
ATOM 1981 N N . SER B 2 6 ? 19.396 21.203 -1.952 1.000 18.840 90 SER L N 1
ATOM 1982 C CA . SER B 2 6 ? 20.556 20.579 -1.333 1.000 21.059 90 SER L CA 1
ATOM 1983 C C . SER B 2 6 ? 20.340 20.191 0.135 1.000 19.510 90 SER L C 1
ATOM 1984 O O . SER B 2 6 ? 21.197 19.530 0.733 1.000 21.175 90 SER L O 1
ATOM 1987 N N A LEU B 2 7 ? 19.225 20.624 0.740 0.500 18.551 91 LEU L N 1
ATOM 1988 N N B LEU B 2 7 ? 19.202 20.586 0.708 0.500 19.146 91 LEU L N 1
ATOM 1989 C CA A LEU B 2 7 ? 18.914 20.344 2.137 0.500 18.593 91 LEU L CA 1
ATOM 1990 C CA B LEU B 2 7 ? 18.917 20.317 2.104 0.500 20.223 91 LEU L CA 1
ATOM 1991 C C A LEU B 2 7 ? 17.601 19.560 2.164 0.500 16.717 91 LEU L C 1
ATOM 1992 C C B LEU B 2 7 ? 17.595 19.560 2.170 0.500 17.179 91 LEU L C 1
ATOM 1993 O O A LEU B 2 7 ? 16.551 20.102 1.866 0.500 17.167 91 LEU L O 1
ATOM 1994 O O B LEU B 2 7 ? 16.545 20.113 1.886 0.500 17.377 91 LEU L O 1
ATOM 2003 N N . ASP B 2 8 ? 17.659 18.276 2.531 1.000 15.257 92 ASP L N 1
ATOM 2004 C CA . ASP B 2 8 ? 16.478 17.438 2.610 1.000 16.003 92 ASP L CA 1
ATOM 2005 C C . ASP B 2 8 ? 15.662 17.423 1.328 1.000 15.538 92 ASP L C 1
ATOM 2006 O O . ASP B 2 8 ? 14.463 17.272 1.327 1.000 16.083 92 ASP L O 1
ATOM 2011 N N . ASN B 2 9 ? 16.396 17.446 0.241 1.000 14.079 93 ASN L N 1
ATOM 2012 C CA . ASN B 2 9 ? 15.760 17.533 -1.075 1.000 13.462 93 ASN L CA 1
ATOM 2013 C C . ASN B 2 9 ? 14.622 18.567 -1.175 1.000 13.373 93 ASN L C 1
ATOM 2014 O O . ASN B 2 9 ? 13.639 18.361 -1.885 1.000 13.667 93 ASN L O 1
ATOM 2019 N N . GLY B 2 10 ? 14.818 19.745 -0.544 1.000 15.358 94 GLY L N 1
ATOM 2020 C CA . GLY B 2 10 ? 13.803 20.791 -0.534 1.000 15.315 94 GLY L CA 1
ATOM 2021 C C . GLY B 2 10 ? 12.486 20.408 0.142 1.000 15.791 94 GLY L C 1
ATOM 2022 O O . GLY B 2 10 ? 11.482 21.112 -0.051 1.000 18.168 94 GLY L O 1
ATOM 2023 N N . ASP B 2 11 ? 12.530 19.339 0.942 1.000 16.345 95 ASP L N 1
ATOM 2024 C CA . ASP B 2 11 ? 11.389 18.643 1.548 1.000 17.925 95 ASP L CA 1
ATOM 2025 C C . ASP B 2 11 ? 10.504 17.855 0.577 1.000 15.022 95 ASP L C 1
ATOM 2026 O O . ASP B 2 11 ? 9.401 17.477 0.866 1.000 16.466 95 ASP L O 1
ATOM 2031 N N . CYS B 2 12 ? 10.938 17.846 -0.747 1.000 12.596 96 CYS L N 1
ATOM 2032 C CA . CYS B 2 12 ? 10.222 17.181 -1.831 1.000 12.563 96 CYS L CA 1
ATOM 2033 C C . CYS B 2 12 ? 10.299 15.673 -1.669 1.000 13.141 96 CYS L C 1
ATOM 2034 O O . CYS B 2 12 ? 11.371 15.140 -1.350 1.000 13.800 96 CYS L O 1
ATOM 2037 N N . ASP B 2 13 ? 9.182 14.976 -1.891 1.000 12.363 97 ASP L N 1
ATOM 2038 C CA . ASP B 2 13 ? 9.238 13.518 -1.903 1.000 12.995 97 ASP L CA 1
ATOM 2039 C C . ASP B 2 13 ? 10.093 12.953 -3.020 1.000 12.191 97 ASP L C 1
ATOM 2040 O O . ASP B 2 13 ? 10.723 11.892 -2.844 1.000 13.296 97 ASP L O 1
ATOM 2045 N N . GLN B 2 14 ? 10.012 13.603 -4.196 1.000 11.280 98 GLN L N 1
ATOM 2046 C CA . GLN B 2 14 ? 10.643 13.067 -5.416 1.000 11.683 98 GLN L CA 1
ATOM 2047 C C . GLN B 2 14 ? 11.518 14.157 -6.025 1.000 12.566 98 GLN L C 1
ATOM 2048 O O . GLN B 2 14 ? 12.602 14.414 -5.542 1.000 13.951 98 GLN L O 1
ATOM 2054 N N . PHE B 2 15 ? 11.063 14.824 -7.076 1.000 12.204 99 PHE L N 1
ATOM 2055 C CA . PHE B 2 15 ? 11.908 15.767 -7.784 1.000 12.462 99 PHE L CA 1
ATOM 2056 C C . PHE B 2 15 ? 11.881 17.131 -7.095 1.000 12.501 99 PHE L C 1
ATOM 2057 O O . PHE B 2 15 ? 10.836 17.602 -6.659 1.000 14.154 99 PHE L O 1
ATOM 2065 N N . CYS B 2 16 ? 13.050 17.772 -7.096 1.000 13.259 100 CYS L N 1
ATOM 2066 C CA . CYS B 2 16 ? 13.235 19.116 -6.574 1.000 13.436 100 CYS L CA 1
ATOM 2067 C C . CYS B 2 16 ? 13.987 19.928 -7.616 1.000 14.903 100 CYS L C 1
ATOM 2068 O O . CYS B 2 16 ? 14.972 19.428 -8.158 1.000 16.457 100 CYS L O 1
ATOM 2071 N N A HIS B 2 17 ? 13.550 21.154 -7.888 0.500 15.557 101 HIS L N 1
ATOM 2072 N N B HIS B 2 17 ? 13.493 21.150 -7.873 0.500 15.514 101 HIS L N 1
ATOM 2073 C CA A HIS B 2 17 ? 14.381 22.090 -8.634 0.500 17.171 101 HIS L CA 1
ATOM 2074 C CA B HIS B 2 17 ? 14.182 22.164 -8.668 0.500 17.213 101 HIS L CA 1
ATOM 2075 C C A HIS B 2 17 ? 14.099 23.473 -8.054 0.500 19.118 101 HIS L C 1
ATOM 2076 C C B HIS B 2 17 ? 14.101 23.501 -7.956 0.500 18.866 101 HIS L C 1
ATOM 2077 O O A HIS B 2 17 ? 13.143 23.653 -7.315 0.500 20.036 101 HIS L O 1
ATOM 2078 O O B HIS B 2 17 ? 13.256 23.693 -7.095 0.500 19.450 101 HIS L O 1
ATOM 2091 N N . GLU B 2 18 ? 14.985 24.429 -8.323 1.000 21.199 102 GLU L N 1
ATOM 2092 C CA . GLU B 2 18 ? 14.827 25.829 -7.901 1.000 24.104 102 GLU L CA 1
ATOM 2093 C C . GLU B 2 18 ? 14.516 26.696 -9.120 1.000 26.914 102 GLU L C 1
ATOM 2094 O O . GLU B 2 18 ? 15.210 26.607 -10.124 1.000 30.574 102 GLU L O 1
ATOM 2100 N N . GLU B 2 19 ? 13.434 27.467 -9.033 1.000 28.646 103 GLU L N 1
ATOM 2101 C CA . GLU B 2 19 ? 13.013 28.421 -10.052 1.000 33.360 103 GLU L CA 1
ATOM 2102 C C . GLU B 2 19 ? 12.918 29.801 -9.421 1.000 34.861 103 GLU L C 1
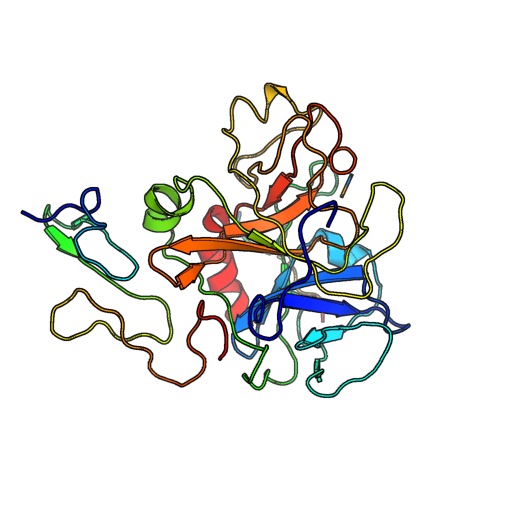ATOM 2103 O O . GLU B 2 19 ? 12.266 29.962 -8.392 1.000 35.634 103 GLU L O 1
ATOM 2109 N N . GLN B 2 20 ? 13.563 30.783 -10.063 1.000 39.655 104 GLN L N 1
ATOM 2110 C CA . GLN B 2 20 ? 13.572 32.174 -9.608 1.000 43.623 104 GLN L CA 1
ATOM 2111 C C . GLN B 2 20 ? 13.885 32.201 -8.106 1.000 36.823 104 GLN L C 1
ATOM 2112 O O . GLN B 2 20 ? 13.250 32.910 -7.319 1.000 47.175 104 GLN L O 1
ATOM 2114 N N . ASN B 2 21 ? 14.800 31.300 -7.716 1.000 40.342 105 ASN L N 1
ATOM 2115 C CA . ASN B 2 21 ? 15.360 31.226 -6.377 1.000 38.058 105 ASN L CA 1
ATOM 2116 C C . ASN B 2 21 ? 14.422 30.582 -5.333 1.000 36.043 105 ASN L C 1
ATOM 2117 O O . ASN B 2 21 ? 14.658 30.703 -4.136 1.000 40.225 105 ASN L O 1
ATOM 2122 N N . SER B 2 22 ? 13.426 29.800 -5.759 1.000 31.742 106 SER L N 1
ATOM 2123 C CA . SER B 2 22 ? 12.494 29.118 -4.858 1.000 31.513 106 SER L CA 1
ATOM 2124 C C . SER B 2 22 ? 12.381 27.643 -5.232 1.000 27.547 106 SER L C 1
ATOM 2125 O O . SER B 2 22 ? 12.338 27.305 -6.401 1.000 28.065 106 SER L O 1
ATOM 2127 N N . VAL B 2 23 ? 12.259 26.778 -4.230 1.000 21.981 107 VAL L N 1
ATOM 2128 C CA . VAL B 2 23 ? 12.050 25.356 -4.462 1.000 19.755 107 VAL L CA 1
ATOM 2129 C C . VAL B 2 23 ? 10.692 25.105 -5.097 1.000 18.417 107 VAL L C 1
ATOM 2130 O O . VAL B 2 23 ? 9.674 25.581 -4.619 1.000 19.623 107 VAL L O 1
ATOM 2134 N N . VAL B 2 24 ? 10.707 24.223 -6.093 1.000 16.923 108 VAL L N 1
ATOM 2135 C CA . VAL B 2 24 ? 9.506 23.653 -6.666 1.000 18.019 108 VAL L CA 1
ATOM 2136 C C . VAL B 2 24 ? 9.694 22.143 -6.699 1.000 15.136 108 VAL L C 1
ATOM 2137 O O . VAL B 2 24 ? 10.672 21.643 -7.254 1.000 16.190 108 VAL L O 1
ATOM 2141 N N . CYS B 2 25 ? 8.734 21.437 -6.114 1.000 14.275 109 CYS L N 1
ATOM 2142 C CA . CYS B 2 25 ? 8.742 19.985 -6.117 1.000 13.978 109 CYS L CA 1
ATOM 2143 C C . CYS B 2 25 ? 7.871 19.476 -7.250 1.000 14.006 109 CYS L C 1
ATOM 2144 O O . CYS B 2 25 ? 6.901 20.121 -7.661 1.000 15.398 109 CYS L O 1
ATOM 2147 N N . SER B 2 26 ? 8.154 18.239 -7.697 1.000 13.316 110 SER L N 1
ATOM 2148 C CA . SER B 2 26 ? 7.311 17.562 -8.678 1.000 12.948 110 SER L CA 1
ATOM 2149 C C . SER B 2 26 ? 7.486 16.050 -8.499 1.000 12.422 110 SER L C 1
ATOM 2150 O O . SER B 2 26 ? 8.293 15.578 -7.679 1.000 12.827 110 SER L O 1
ATOM 2153 N N . CYS B 2 27 ? 6.730 15.290 -9.285 1.000 12.952 111 CYS L N 1
ATOM 2154 C CA . CYS B 2 27 ? 6.602 13.854 -9.093 1.000 12.619 111 CYS L CA 1
ATOM 2155 C C . CYS B 2 27 ? 6.653 13.117 -10.439 1.000 12.950 111 CYS L C 1
ATOM 2156 O O . CYS B 2 27 ? 6.312 13.700 -11.462 1.000 14.816 111 CYS L O 1
ATOM 2159 N N . ALA B 2 28 ? 6.966 11.825 -10.366 1.000 13.367 112 ALA L N 1
ATOM 2160 C CA . ALA B 2 28 ? 6.971 10.976 -11.537 1.000 13.733 112 ALA L CA 1
ATOM 2161 C C . ALA B 2 28 ? 5.553 10.771 -12.049 1.000 14.469 112 ALA L C 1
ATOM 2162 O O . ALA B 2 28 ? 4.566 10.995 -11.349 1.000 14.574 112 ALA L O 1
ATOM 2164 N N . ARG B 2 29 ? 5.495 10.324 -13.305 1.000 16.526 113 ARG L N 1
ATOM 2165 C CA . ARG B 2 29 ? 4.194 9.994 -13.881 1.000 17.767 113 ARG L CA 1
ATOM 2166 C C . ARG B 2 29 ? 3.493 8.946 -13.015 1.000 17.193 113 ARG L C 1
ATOM 2167 O O . ARG B 2 29 ? 4.112 8.006 -12.535 1.000 17.687 113 ARG L O 1
ATOM 2169 N N . GLY B 2 30 ? 2.189 9.133 -12.815 1.000 17.540 114 GLY L N 1
ATOM 2170 C CA . GLY B 2 30 ? 1.416 8.254 -11.963 1.000 17.835 114 GLY L CA 1
ATOM 2171 C C . GLY B 2 30 ? 1.383 8.668 -10.494 1.000 17.185 114 GLY L C 1
ATOM 2172 O O . GLY B 2 30 ? 0.856 7.942 -9.663 1.000 19.039 114 GLY L O 1
ATOM 2173 N N . TYR B 2 31 ? 1.894 9.865 -10.206 1.000 15.910 115 TYR L N 1
ATOM 2174 C CA . TYR B 2 31 ? 1.797 10.487 -8.904 1.000 15.138 115 TYR L CA 1
ATOM 2175 C C . TYR B 2 31 ? 1.250 11.890 -9.086 1.000 16.827 115 TYR L C 1
ATOM 2176 O O . TYR B 2 31 ? 1.529 12.540 -10.100 1.000 18.548 115 TYR L O 1
ATOM 2185 N N . THR B 2 32 ? 0.507 12.346 -8.081 1.000 16.685 116 THR L N 1
ATOM 2186 C CA . THR B 2 32 ? 0.000 13.715 -8.035 1.000 18.165 116 THR L CA 1
ATOM 2187 C C . THR B 2 32 ? 0.711 14.471 -6.921 1.000 15.821 116 THR L C 1
ATOM 2188 O O . THR B 2 32 ? 0.843 13.948 -5.809 1.000 15.629 116 THR L O 1
ATOM 2192 N N . LEU B 2 33 ? 1.122 15.723 -7.165 1.000 16.316 117 LEU L N 1
ATOM 2193 C CA . LEU B 2 33 ? 1.718 16.529 -6.100 1.000 15.624 117 LEU L CA 1
ATOM 2194 C C . LEU B 2 33 ? 0.632 16.897 -5.100 1.000 14.986 117 LEU L C 1
ATOM 2195 O O . LEU B 2 33 ? -0.440 17.355 -5.472 1.000 16.191 117 LEU L O 1
ATOM 2200 N N . ALA B 2 34 ? 0.917 16.634 -3.832 1.000 15.164 118 ALA L N 1
ATOM 2201 C CA . ALA B 2 34 ? -0.016 16.892 -2.738 1.000 15.344 118 ALA L CA 1
ATOM 2202 C C . ALA B 2 34 ? -0.247 18.395 -2.561 1.000 14.546 118 ALA L C 1
ATOM 2203 O O . ALA B 2 34 ? 0.486 19.240 -3.051 1.000 16.016 118 ALA L O 1
ATOM 2205 N N . ASP B 2 35 ? -1.287 18.724 -1.819 1.000 15.733 119 ASP L N 1
ATOM 2206 C CA . ASP B 2 35 ? -1.652 20.097 -1.535 1.000 17.186 119 ASP L CA 1
ATOM 2207 C C . ASP B 2 35 ? -0.495 20.877 -0.908 1.000 18.000 119 ASP L C 1
ATOM 2208 O O . ASP B 2 35 ? -0.412 22.078 -1.111 1.000 20.234 119 ASP L O 1
ATOM 2213 N N . ASN B 2 36 ? 0.339 20.209 -0.113 1.000 17.457 120 ASN L N 1
ATOM 2214 C CA . ASN B 2 36 ? 1.451 20.888 0.539 1.000 18.341 120 ASN L CA 1
ATOM 2215 C C . ASN B 2 36 ? 2.582 21.226 -0.428 1.000 18.919 120 ASN L C 1
ATOM 2216 O O . ASN B 2 36 ? 3.548 21.887 -0.024 1.000 21.287 120 ASN L O 1
ATOM 2221 N N . GLY B 2 37 ? 2.491 20.818 -1.704 1.000 17.587 121 GLY L N 1
ATOM 2222 C CA . GLY B 2 37 ? 3.488 21.132 -2.722 1.000 17.738 121 GLY L CA 1
ATOM 2223 C C . GLY B 2 37 ? 4.781 20.328 -2.580 1.000 16.808 121 GLY L C 1
ATOM 2224 O O . GLY B 2 37 ? 5.764 20.685 -3.212 1.000 17.605 121 GLY L O 1
ATOM 2225 N N A LYS B 2 38 ? 4.752 19.285 -1.738 0.500 15.687 122 LYS L N 1
ATOM 2226 N N B LYS B 2 38 ? 4.747 19.265 -1.788 0.500 16.188 122 LYS L N 1
ATOM 2227 C CA A LYS B 2 38 ? 5.937 18.512 -1.348 0.500 15.470 122 LYS L CA 1
ATOM 2228 C CA B LYS B 2 38 ? 5.970 18.529 -1.506 0.500 16.618 122 LYS L CA 1
ATOM 2229 C C A LYS B 2 38 ? 5.757 17.031 -1.711 0.500 13.960 122 LYS L C 1
ATOM 2230 C C B LYS B 2 38 ? 5.771 17.022 -1.725 0.500 14.662 122 LYS L C 1
ATOM 2231 O O A LYS B 2 38 ? 6.609 16.406 -2.335 0.500 14.159 122 LYS L O 1
ATOM 2232 O O B LYS B 2 38 ? 6.636 16.370 -2.296 0.500 14.614 122 LYS L O 1
ATOM 2239 N N . ALA B 2 39 ? 4.679 16.445 -1.183 1.000 14.252 123 ALA L N 1
ATOM 2240 C CA . ALA B 2 39 ? 4.500 15.011 -1.214 1.000 14.501 123 ALA L CA 1
ATOM 2241 C C . ALA B 2 39 ? 3.992 14.543 -2.565 1.000 13.906 123 ALA L C 1
ATOM 2242 O O . ALA B 2 39 ? 3.338 15.299 -3.276 1.000 14.520 123 ALA L O 1
ATOM 2244 N N . CYS B 2 40 ? 4.223 13.266 -2.873 1.000 13.490 124 CYS L N 1
ATOM 2245 C CA . CYS B 2 40 ? 3.795 12.659 -4.115 1.000 13.337 124 CYS L CA 1
ATOM 2246 C C . CYS B 2 40 ? 2.811 11.535 -3.792 1.000 13.957 124 CYS L C 1
ATOM 2247 O O . CYS B 2 40 ? 3.152 10.581 -3.095 1.000 16.034 124 CYS L O 1
ATOM 2250 N N A ILE B 2 41 ? 1.577 11.656 -4.291 0.500 14.450 125 ILE L N 1
ATOM 2251 N N B ILE B 2 41 ? 1.603 11.629 -4.355 0.500 14.204 125 ILE L N 1
ATOM 2252 C CA A ILE B 2 41 ? 0.535 10.702 -3.985 0.500 15.206 125 ILE L CA 1
ATOM 2253 C CA B ILE B 2 41 ? 0.507 10.737 -4.047 0.500 15.450 125 ILE L CA 1
ATOM 2254 C C A ILE B 2 41 ? 0.250 9.830 -5.204 0.500 15.969 125 ILE L C 1
ATOM 2255 C C B ILE B 2 41 ? 0.245 9.821 -5.236 0.500 16.145 125 ILE L C 1
ATOM 2256 O O A ILE B 2 41 ? -0.063 10.350 -6.275 0.500 16.964 125 ILE L O 1
ATOM 2257 O O B ILE B 2 41 ? -0.052 10.294 -6.332 0.500 17.663 125 ILE L O 1
ATOM 2266 N N . PRO B 2 42 ? 0.355 8.482 -5.096 1.000 18.370 126 PRO L N 1
ATOM 2267 C CA . PRO B 2 42 ? 0.103 7.609 -6.235 1.000 19.490 126 PRO L CA 1
ATOM 2268 C C . PRO B 2 42 ? -1.343 7.732 -6.701 1.000 22.043 126 PRO L C 1
ATOM 2269 O O . PRO B 2 42 ? -2.241 7.789 -5.848 1.000 24.649 126 PRO L O 1
ATOM 2273 N N . THR B 2 43 ? -1.535 7.647 -8.031 1.000 22.144 127 THR L N 1
ATOM 2274 C CA . THR B 2 43 ? -2.878 7.708 -8.620 1.000 26.046 127 THR L CA 1
ATOM 2275 C C . THR B 2 43 ? -3.520 6.334 -8.822 1.000 27.999 127 THR L C 1
ATOM 2276 O O . THR B 2 43 ? -4.723 6.316 -9.120 1.000 34.449 127 THR L O 1
ATOM 2280 N N . GLY B 2 44 ? -2.778 5.259 -8.570 1.000 31.547 128 GLY L N 1
ATOM 2281 C CA . GLY B 2 44 ? -3.254 3.900 -8.769 1.000 34.477 128 GLY L CA 1
ATOM 2282 C C . GLY B 2 44 ? -2.448 2.891 -7.955 1.000 36.091 128 GLY L C 1
ATOM 2283 O O . GLY B 2 44 ? -1.499 3.268 -7.281 1.000 39.172 128 GLY L O 1
ATOM 2284 N N . PRO B 2 45 ? -2.745 1.560 -8.006 1.000 30.133 129 PRO L N 1
ATOM 2285 C CA . PRO B 2 45 ? -2.148 0.601 -7.042 1.000 27.488 129 PRO L CA 1
ATOM 2286 C C . PRO B 2 45 ? -0.722 0.046 -7.201 1.000 25.889 129 PRO L C 1
ATOM 2287 O O . PRO B 2 45 ? -0.129 -0.577 -6.301 1.000 28.205 129 PRO L O 1
ATOM 2291 N N . TYR B 2 46 ? -0.233 0.236 -8.402 1.000 19.609 130 TYR L N 1
ATOM 2292 C CA . TYR B 2 46 ? 1.127 -0.136 -8.811 1.000 18.152 130 TYR L CA 1
ATOM 2293 C C . TYR B 2 46 ? 1.861 1.078 -9.356 1.000 17.086 130 TYR L C 1
ATOM 2294 O O . TYR B 2 46 ? 2.319 1.074 -10.484 1.000 18.017 130 TYR L O 1
ATOM 2303 N N . PRO B 2 47 ? 2.079 2.091 -8.512 1.000 16.819 131 PRO L N 1
ATOM 2304 C CA . PRO B 2 47 ? 2.811 3.274 -8.929 1.000 16.602 131 PRO L CA 1
ATOM 2305 C C . PRO B 2 47 ? 4.252 2.909 -9.229 1.000 15.146 131 PRO L C 1
ATOM 2306 O O . PRO B 2 47 ? 4.823 1.986 -8.644 1.000 15.898 131 PRO L O 1
ATOM 2310 N N . CYS B 2 48 ? 4.905 3.690 -10.093 1.000 14.364 132 CYS L N 1
ATOM 2311 C CA . CYS B 2 48 ? 6.263 3.350 -10.459 1.000 12.912 132 CYS L CA 1
ATOM 2312 C C . CYS B 2 48 ? 7.189 3.424 -9.252 1.000 12.731 132 CYS L C 1
ATOM 2313 O O . CYS B 2 48 ? 7.005 4.230 -8.326 1.000 13.900 132 CYS L O 1
ATOM 2316 N N . GLY B 2 49 ? 8.197 2.578 -9.277 1.000 12.553 133 GLY L N 1
ATOM 2317 C CA . GLY B 2 49 ? 9.294 2.700 -8.348 1.000 12.614 133 GLY L CA 1
ATOM 2318 C C . GLY B 2 49 ? 8.997 2.160 -6.960 1.000 13.037 133 GLY L C 1
ATOM 2319 O O . GLY B 2 49 ? 9.828 2.349 -6.089 1.000 13.748 133 GLY L O 1
ATOM 2320 N N . LYS B 2 50 ? 7.835 1.538 -6.757 1.000 13.413 134 LYS L N 1
ATOM 2321 C CA . LYS B 2 50 ? 7.505 0.941 -5.473 1.000 14.759 134 LYS L CA 1
ATOM 2322 C C . LYS B 2 50 ? 7.506 -0.573 -5.616 1.000 14.835 134 LYS L C 1
ATOM 2323 O O . LYS B 2 50 ? 6.874 -1.134 -6.516 1.000 15.929 134 LYS L O 1
ATOM 2329 N N . GLN B 2 51 ? 8.223 -1.213 -4.708 1.000 15.401 135 GLN L N 1
ATOM 2330 C CA . GLN B 2 51 ? 8.217 -2.659 -4.610 1.000 16.363 135 GLN L CA 1
ATOM 2331 C C . GLN B 2 51 ? 6.807 -3.102 -4.255 1.000 17.301 135 GLN L C 1
ATOM 2332 O O . GLN B 2 51 ? 6.042 -2.373 -3.638 1.000 20.452 135 GLN L O 1
ATOM 2338 N N . THR B 2 52 ? 6.441 -4.298 -4.659 1.000 18.420 136 THR L N 1
ATOM 2339 C CA . THR B 2 52 ? 5.075 -4.763 -4.481 1.000 20.037 136 THR L CA 1
ATOM 2340 C C . THR B 2 52 ? 4.983 -5.561 -3.184 1.000 24.890 136 THR L C 1
ATOM 2341 O O . THR B 2 52 ? 5.844 -6.366 -2.869 1.000 30.473 136 THR L O 1
ATOM 2345 N N . LEU B 2 53 ? 3.842 -5.423 -2.491 1.000 33.846 137 LEU L N 1
ATOM 2346 C CA . LEU B 2 53 ? 3.667 -5.977 -1.144 1.000 39.119 137 LEU L CA 1
ATOM 2347 C C . LEU B 2 53 ? 2.645 -7.132 -1.135 1.000 44.239 137 LEU L C 1
ATOM 2348 O O . LEU B 2 53 ? 1.693 -7.079 -1.959 1.000 53.185 137 LEU L O 1
ATOM 2350 N N . ASP C 3 6 ? 17.813 13.188 -36.710 1.000 57.171 6 ASP C N 1
ATOM 2351 C CA . ASP C 3 6 ? 18.625 14.199 -35.978 1.000 53.417 6 ASP C CA 1
ATOM 2352 C C . ASP C 3 6 ? 19.861 13.497 -35.414 1.000 56.448 6 ASP C C 1
ATOM 2353 O O . ASP C 3 6 ? 20.330 12.511 -35.984 1.000 60.594 6 ASP C O 1
ATOM 2355 N N . GLU C 3 7 ? 20.359 14.003 -34.277 1.000 54.010 7 GLU C N 1
ATOM 2356 C CA . GLU C 3 7 ? 21.495 13.432 -33.561 1.000 48.692 7 GLU C CA 1
ATOM 2357 C C . GLU C 3 7 ? 20.999 12.495 -32.448 1.000 49.485 7 GLU C C 1
ATOM 2358 O O . GLU C 3 7 ? 21.749 12.005 -31.577 1.000 42.478 7 GLU C O 1
ATOM 2360 N N . ASP C 3 8 ? 19.691 12.249 -32.443 1.000 40.232 8 ASP C N 1
ATOM 2361 C CA . ASP C 3 8 ? 19.096 11.525 -31.332 1.000 35.869 8 ASP C CA 1
ATOM 2362 C C . ASP C 3 8 ? 17.925 10.783 -31.961 1.000 37.136 8 ASP C C 1
ATOM 2363 O O . ASP C 3 8 ? 16.802 10.856 -31.463 1.000 40.845 8 ASP C O 1
ATOM 2368 N N . SER C 3 9 ? 18.184 10.137 -33.109 1.000 31.646 9 SER C N 1
ATOM 2369 C CA . SER C 3 9 ? 17.091 9.529 -33.822 1.000 27.807 9 SER C CA 1
ATOM 2370 C C . SER C 3 9 ? 17.145 8.000 -33.621 1.000 23.037 9 SER C C 1
ATOM 2371 O O . SER C 3 9 ? 17.663 7.495 -32.597 1.000 20.605 9 SER C O 1
ATOM 2390 N N . GLU C 3 11 ? 15.896 3.836 -35.250 1.000 21.058 17 GLU C N 1
ATOM 2391 C CA . GLU C 3 11 ? 15.527 2.864 -36.285 1.000 22.580 17 GLU C CA 1
ATOM 2392 C C . GLU C 3 11 ? 14.474 1.974 -35.674 1.000 19.696 17 GLU C C 1
ATOM 2393 O O . GLU C 3 11 ? 14.568 1.625 -34.526 1.000 20.357 17 GLU C O 1
ATOM 2399 N N . ILE C 3 12 ? 13.531 1.586 -36.504 1.000 20.014 18 ILE C N 1
ATOM 2400 C CA . ILE C 3 12 ? 12.390 0.761 -36.186 1.000 21.307 18 ILE C CA 1
ATOM 2401 C C . ILE C 3 12 ? 12.567 -0.625 -36.792 1.000 19.588 18 ILE C C 1
ATOM 2402 O O . ILE C 3 12 ? 12.886 -0.754 -37.973 1.000 20.714 18 ILE C O 1
ATOM 2407 N N . PHE C 3 13 ? 12.222 -1.650 -36.019 1.000 17.903 19 PHE C N 1
ATOM 2408 C CA . PHE C 3 13 ? 12.219 -3.035 -36.450 1.000 18.804 19 PHE C CA 1
ATOM 2409 C C . PHE C 3 13 ? 10.879 -3.588 -35.994 1.000 22.375 19 PHE C C 1
ATOM 2410 O O . PHE C 3 13 ? 10.449 -3.329 -34.887 1.000 25.413 19 PHE C O 1
ATOM 2418 N N . GLU C 3 14 ? 10.174 -4.256 -36.904 1.000 25.807 20 GLU C N 1
ATOM 2419 C CA . GLU C 3 14 ? 8.776 -4.621 -36.695 1.000 28.325 20 GLU C CA 1
ATOM 2420 C C . GLU C 3 14 ? 8.668 -6.134 -36.907 1.000 30.900 20 GLU C C 1
ATOM 2421 O O . GLU C 3 14 ? 9.089 -6.530 -38.018 1.000 29.385 20 GLU C O 1
ATOM 2427 N N . GLU D 4 1 ? 33.588 -6.293 -23.656 0.990 25.641 1 GLU I N 1
ATOM 2428 C CA . GLU D 4 1 ? 32.738 -7.365 -24.233 0.990 23.249 1 GLU I CA 1
ATOM 2429 C C . GLU D 4 1 ? 31.309 -7.014 -23.863 0.990 19.547 1 GLU I C 1
ATOM 2430 O O . GLU D 4 1 ? 31.036 -6.621 -22.713 0.990 18.695 1 GLU I O 1
ATOM 2436 N N . GLY D 4 2 ? 30.429 -7.054 -24.852 1.000 17.941 2 GLY I N 1
ATOM 2437 C CA . GLY D 4 2 ? 29.059 -6.650 -24.616 1.000 16.827 2 GLY I CA 1
ATOM 2438 C C . GLY D 4 2 ? 28.358 -7.607 -23.660 1.000 14.516 2 GLY I C 1
ATOM 2439 O O . GLY D 4 2 ? 28.665 -8.808 -23.661 1.000 16.113 2 GLY I O 1
#

InterPro domains:
  IPR000421 Coagulation factor 5/8, C-terminal domain [PF00754] (1922-2058)
  IPR000421 Coagulation factor 5/8, C-terminal domain [PF00754] (2081-2218)
  IPR000421 Coagulation factor 5/8, C-terminal domain [PS01285] (1947-1980)
  IPR000421 Coagulation factor 5/8, C-terminal domain [PS01285] (2111-2140)
  IPR000421 Coagulation factor 5/8, C-terminal domain [PS01286] (2045-2061)
  IPR000421 Coagulation factor 5/8, C-terminal domain [PS01286] (2205-2221)
  IPR000421 Coagulation factor 5/8, C-terminal domain [PS50022] (1907-2061)
  IPR000421 Coagulation factor 5/8, C-terminal domain [PS50022] (2066-2221)
  IPR000421 Coagulation factor 5/8, C-terminal domain [SM00231] (1906-2061)
  IPR000421 Coagulation factor 5/8, C-terminal domain [SM00231] (2065-2221)
  IPR000421 Coagulation factor 5/8, C-terminal domain [cd00057] (1909-2060)
  IPR000421 Coagulation factor 5/8, C-terminal domain [cd00057] (2068-2220)
  IPR008972 Cupredoxin [G3DSA:2.60.40.420] (29-207)
  IPR008972 Cupredoxin [G3DSA:2.60.40.420] (208-333)
  IPR008972 Cupredoxin [G3DSA:2.60.40.420] (345-695)
  IPR008972 Cupredoxin [G3DSA:2.60.40.420] (1574-1760)
  IPR008972 Cupredoxin [G3DSA:2.60.40.420] (1761-1904)
  IPR008972 Cupredoxin [SSF49503] (31-201)
  IPR008972 Cupredoxin [SSF49503] (207-329)
  IPR008972 Cupredoxin [SSF49503] (349-534)

Secondary structure (DSSP, 8-state):
-----EE-/-BS-EEPPTTTSTTEEEEE-TTS-EEEEEEE-SSSEEEE-GGGGGS-SS-EEEES-S-TTS--SS-EEE-EEEEEE-TT--TTT-TT--EEEEESS----BTTB-PPBPPPHHHIIIIITTSSEEEEEESSBSSTT--B-SS-EEEEEEEE-HHHHHHH-SS---TTEEEES-SSSS-B--TT-TT-EEEEEETTEEEEEEEEEE-SSSS-TT--EEEEEGGGGHHHHHHHTT-/--/---TTTGGGG-SSEEEEETTEEEEE--TTEEE-TTSS-EEESSSS-TT----

B-factor: mean 21.45, std 9.38, range [9.51, 98.48]

GO terms:
  GO:0005515 protein binding (F, IPI)
  GO:0007596 blood coagulation (P, TAS)
  GO:0033116 endoplasmic reticulum-Golgi intermediate compartment membrane (C, TAS)
  GO:0005576 extracellular region (C, TAS)
  GO:0005788 endoplasmic reticulum lumen (C, TAS)
  GO:0005886 plasma membrane (C, TAS)
  GO:0030134 COPII-coated ER to Golgi transport vesicle (C, TAS)
  GO:0031093 platelet alpha granule lumen (C, TAS)
  GO:1903561 extracellular vesicle (C, HDA)
  GO:0016020 membrane (C, HDA)
  GO:0031638 zymogen activation (P, IDA)
  GO:0006508 proteolysis (P, IDA)